Protein 6M40 (pdb70)

Solvent-accessible surface area: 18774 Å² total

Secondary structure (DSSP, 8-state):
---EE---PPTT-THHHHHHHHHHH----SEEEEEESSHHHHH--GGGSSSSSEE-----SEEEEEHHHHHHHHHHSS-TT-SSEEEEES-TT-S-HHHHHHHHHHHHHHSSTT----EE-----------SS-EEEEEESS-HHHHHHHHHHHS-S--EEEE-S-SSSTT----HHHHHTTSSPPPEEE-TTTHHHHHHHTTS--S---EEE-GGG---SEEEE--EEEEEEE-SSBEEEEEEEPPHHHHHHHHTTSSSSS-EEEEEESS--TTTS-SSS-TTBHHHHHH--TTTTT-------HHHHH-------HHHHHHHHHH---S-TTT---B-TTSPBPPHHHHHHHHH---S-B-TTTT-

Sequence (368 aa):
AGVVLQLFSHPGAGKTRAIPEYVRQLTWSNRVYVAGPTRVVARELESLQGTKWVCAVKLARVVVTTHQTLLRYALTSGLLFAKDVSYVLDETHVDSAHTKVLRALIHQTVCKEKSKAACIETATEVRVSDSNYPIVDRVYNEGVVQAVRKYAETHGPARVAVFVPGLTGKNGALVAKHIKQTTPYTTIVLSRKTYERNIKLVFKQYPRGCVVTTSISEDLDAVFDTCQQYHYLVTAVGTKGVITPSTQAQTCQRRGRIGRRREGGYYRPANYDITQAPVLDHPDSVTLLEANCLRALDLPEEPCGAAVQQALRLQPSKDQVYRWLTEQDTETLTEAAIYSAEGGRRSREQERAIRNRRSYFNDARWER

InterPro domains:
  IPR011492 Non-structural protein NS3-like, DEAD-box helicase, flavivirus [PF07652] (344-473)
  IPR014001 Helicase superfamily 1/2, ATP-binding domain [PS51192] (333-491)
  IPR027417 P-loop containing nucleoside triphosphate hydrolase [G3DSA:3.40.50.300] (333-486)
  IPR027417 P-loop containing nucleoside triphosphate hydrolase [G3DSA:3.40.50.300] (487-636)
  IPR027417 P-loop containing nucleoside triphosphate hydrolase [SSF52540] (343-631)

Organism: NCBI:txid2269360

Structure (mmCIF, N/CA/C/O backbone):
data_6M40
#
_entry.id   6M40
#
_cell.length_a   42.875
_cell.length_b   58.674
_cell.length_c   191.466
_cell.angle_alpha   90.000
_cell.angle_beta   90.000
_cell.angle_gamma   90.000
#
_symmetry.space_group_name_H-M   'P 21 21 21'
#
loop_
_atom_site.group_PDB
_atom_site.id
_atom_site.type_symbol
_atom_site.label_atom_id
_atom_site.label_alt_id
_atom_site.label_comp_id
_atom_site.label_asym_id
_atom_site.label_entity_id
_atom_site.label_seq_id
_atom_site.pdbx_PDB_ins_code
_atom_site.Cartn_x
_atom_site.Cartn_y
_atom_site.Cartn_z
_atom_site.occupancy
_atom_site.B_iso_or_equiv
_atom_site.auth_seq_id
_atom_site.auth_comp_id
_atom_site.auth_asym_id
_atom_site.auth_atom_id
_atom_site.pdbx_PDB_model_num
ATOM 1 N N . ALA A 1 17 ? 39.084 67.005 73.895 1.00 92.26 338 ALA A N 1
ATOM 2 C CA . ALA A 1 17 ? 38.782 67.366 75.275 1.00 91.27 338 ALA A CA 1
ATOM 3 C C . ALA A 1 17 ? 38.659 66.102 76.121 1.00 87.33 338 ALA A C 1
ATOM 4 O O . ALA A 1 17 ? 38.995 65.018 75.664 1.00 82.89 338 ALA A O 1
ATOM 10 N N . GLY A 1 18 ? 38.181 66.249 77.356 1.00 78.97 339 GLY A N 1
ATOM 11 C CA . GLY A 1 18 ? 37.841 65.108 78.183 1.00 73.37 339 GLY A CA 1
ATOM 12 C C . GLY A 1 18 ? 36.606 64.379 77.698 1.00 79.96 339 GLY A C 1
ATOM 13 O O . GLY A 1 18 ? 35.508 64.567 78.228 1.00 81.86 339 GLY A O 1
ATOM 17 N N . VAL A 1 19 ? 36.791 63.525 76.692 1.00 80.78 340 VAL A N 1
ATOM 18 C CA . VAL A 1 19 ? 35.692 62.887 75.979 1.00 75.75 340 VAL A CA 1
ATOM 19 C C . VAL A 1 19 ? 36.140 61.490 75.576 1.00 70.14 340 VAL A C 1
ATOM 20 O O . VAL A 1 19 ? 37.329 61.243 75.358 1.00 70.85 340 VAL A O 1
ATOM 33 N N . VAL A 1 20 ? 35.184 60.567 75.490 1.00 67.21 341 VAL A N 1
ATOM 34 C CA . VAL A 1 20 ? 35.413 59.253 74.896 1.00 66.57 341 VAL A CA 1
ATOM 35 C C . VA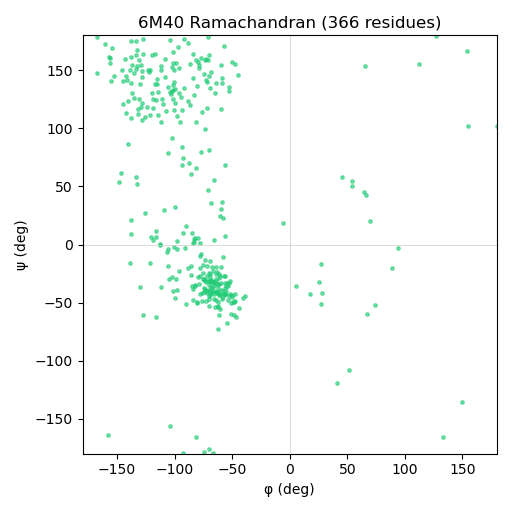L A 1 20 ? 34.784 59.248 73.512 1.00 69.21 341 VAL A C 1
ATOM 36 O O . VAL A 1 20 ? 33.623 59.643 73.348 1.00 69.31 341 VAL A O 1
ATOM 49 N N . LEU A 1 21 ? 35.544 58.802 72.515 1.00 72.60 342 LEU A N 1
ATOM 50 C CA . LEU A 1 21 ? 35.141 58.917 71.119 1.00 70.23 342 LEU A CA 1
ATOM 51 C C . LEU A 1 21 ? 35.254 57.554 70.452 1.00 69.69 342 LEU A C 1
ATOM 52 O O . LEU A 1 21 ? 36.360 57.083 70.178 1.00 68.49 342 LEU A O 1
ATOM 68 N N . GLN A 1 22 ? 34.109 56.928 70.188 1.00 77.19 343 GLN A N 1
ATOM 69 C CA . GLN A 1 22 ? 34.086 55.681 69.437 1.00 82.17 343 GLN A CA 1
ATOM 70 C C . GLN A 1 22 ? 34.337 55.940 67.957 1.00 75.00 343 GLN A C 1
ATOM 71 O O . GLN A 1 22 ? 33.922 56.962 67.406 1.00 76.51 343 GLN A O 1
ATOM 85 N N . LEU A 1 23 ? 34.992 54.980 67.310 1.00 72.23 344 LEU A N 1
ATOM 86 C CA . LEU A 1 23 ? 35.193 55.008 65.865 1.00 72.17 344 LEU A CA 1
ATOM 87 C C . LEU A 1 23 ? 34.968 53.603 65.334 1.00 72.52 344 LEU A C 1
ATOM 88 O O . LEU A 1 23 ? 35.797 52.717 65.562 1.00 68.79 344 LEU A O 1
ATOM 104 N N . PHE A 1 24 ? 33.865 53.406 64.617 1.00 77.20 345 PHE A N 1
ATOM 105 C CA . PHE A 1 24 ? 33.543 52.096 64.060 1.00 77.90 345 PHE A CA 1
ATOM 106 C C . PHE A 1 24 ? 34.476 51.832 62.883 1.00 78.31 345 PHE A C 1
ATOM 107 O O . PHE A 1 24 ? 34.270 52.339 61.779 1.00 81.59 345 PHE A O 1
ATOM 124 N N . SER A 1 25 ? 35.532 51.059 63.136 1.00 77.46 346 SER A N 1
ATOM 125 C CA . SER A 1 25 ? 36.508 50.679 62.127 1.00 80.13 346 SER A CA 1
ATOM 126 C C . SER A 1 25 ? 36.246 49.241 61.711 1.00 83.91 346 SER A C 1
ATOM 127 O O . SER A 1 25 ? 36.121 48.365 62.569 1.00 80.28 346 SER A O 1
ATOM 135 N N . HIS A 1 26 ? 36.161 48.996 60.405 1.00 91.87 347 HIS A N 1
ATOM 136 C CA . HIS A 1 26 ? 35.833 47.659 59.937 1.00 92.02 347 HIS A CA 1
ATOM 137 C C . HIS A 1 26 ? 37.017 46.728 60.188 1.00 90.10 347 HIS A C 1
ATOM 138 O O . HIS A 1 26 ? 38.151 47.178 60.367 1.00 87.54 347 HIS A O 1
ATOM 152 N N . PRO A 1 27 ? 36.770 45.422 60.240 1.00 93.63 348 PRO A N 1
ATOM 153 C CA . PRO A 1 27 ? 37.811 44.494 60.706 1.00 97.29 348 PRO A CA 1
ATOM 154 C C . PRO A 1 27 ? 39.003 44.481 59.763 1.00 92.14 348 PRO A C 1
ATOM 155 O O . PRO A 1 27 ? 38.848 44.338 58.549 1.00 95.62 348 PRO A O 1
ATOM 166 N N . GLY A 1 28 ? 40.195 44.629 60.333 1.00 94.55 349 GLY A N 1
ATOM 167 C CA . GLY A 1 28 ? 41.403 44.643 59.539 1.00 96.40 349 GLY A CA 1
ATOM 168 C C . GLY A 1 28 ? 41.323 45.682 58.445 1.00 96.71 349 GLY A C 1
ATOM 169 O O . GLY A 1 28 ? 41.486 45.368 57.262 1.00 97.04 349 GLY A O 1
ATOM 173 N N . ALA A 1 29 ? 41.044 46.920 58.825 1.00 96.62 350 ALA A N 1
ATOM 174 C CA . ALA A 1 29 ? 41.032 48.011 57.876 1.00 96.58 350 ALA A CA 1
ATOM 175 C C . ALA A 1 29 ? 42.412 48.645 57.833 1.00 97.22 350 ALA A C 1
ATOM 176 O O . ALA A 1 29 ? 43.313 48.284 58.595 1.00 91.83 350 ALA A O 1
ATOM 183 N N . GLY A 1 30 ? 42.576 49.620 56.951 1.00 104.29 351 GLY A N 1
ATOM 184 C CA . GLY A 1 30 ? 43.706 50.515 57.043 1.00 94.73 351 GLY A CA 1
ATOM 185 C C . GLY A 1 30 ? 43.597 51.346 58.311 1.00 96.74 351 GLY A C 1
ATOM 186 O O . GLY A 1 30 ? 43.583 52.577 58.263 1.00 91.91 351 GLY A O 1
ATOM 190 N N . LYS A 1 31 ? 43.487 50.671 59.454 1.00 98.20 352 LYS A N 1
ATOM 191 C CA . LYS A 1 31 ? 43.642 51.323 60.748 1.00 94.66 352 LYS A CA 1
ATOM 192 C C . LYS A 1 31 ? 45.090 51.730 60.942 1.00 96.20 352 LYS A C 1
ATOM 193 O O . LYS A 1 31 ? 45.363 52.841 61.389 1.00 97.13 352 LYS A O 1
ATOM 212 N N . THR A 1 32 ? 46.028 50.839 60.598 1.00 98.62 353 THR A N 1
ATOM 213 C CA . THR A 1 32 ? 47.457 51.138 60.641 1.00 100.37 353 THR A CA 1
ATOM 214 C C . THR A 1 32 ? 47.773 52.539 60.141 1.00 98.34 353 THR A C 1
ATOM 215 O O . THR A 1 32 ? 48.583 53.257 60.734 1.00 96.12 353 THR A O 1
ATOM 226 N N . ARG A 1 33 ? 47.175 52.918 59.013 1.00 94.12 354 ARG A N 1
ATOM 227 C CA . ARG A 1 33 ? 47.363 54.261 58.478 1.00 95.65 354 ARG A CA 1
ATOM 228 C C . ARG A 1 33 ? 46.857 55.318 59.451 1.00 92.52 354 ARG A C 1
ATOM 229 O O . ARG A 1 33 ? 47.467 56.383 59.573 1.00 94.21 354 ARG A O 1
ATOM 250 N N . ALA A 1 34 ? 45.790 55.023 60.194 1.00 93.31 355 ALA A N 1
ATOM 251 C CA . ALA A 1 34 ? 45.082 56.049 60.945 1.00 94.85 355 ALA A CA 1
ATOM 252 C C . ALA A 1 34 ? 45.497 56.166 62.406 1.00 92.24 355 ALA A C 1
ATOM 253 O O . ALA A 1 34 ? 45.286 57.230 62.992 1.00 90.46 355 ALA A O 1
ATOM 260 N N . ILE A 1 35 ? 46.069 55.135 63.022 1.00 93.79 356 ILE A N 1
ATOM 261 C CA . ILE A 1 35 ? 46.287 55.220 64.463 1.00 88.02 356 ILE A CA 1
ATOM 262 C C . ILE A 1 35 ? 47.444 56.159 64.800 1.00 86.93 356 ILE A C 1
ATOM 263 O O . ILE A 1 35 ? 47.368 56.859 65.820 1.00 84.05 356 ILE A O 1
ATOM 279 N N . PRO A 1 36 ? 48.538 56.205 64.027 1.00 90.52 357 PRO A N 1
ATOM 280 C CA . PRO A 1 36 ? 49.587 57.187 64.350 1.00 87.78 357 PRO A CA 1
ATOM 281 C C . PRO A 1 36 ? 49.100 58.624 64.264 1.00 89.81 357 PRO A C 1
ATOM 282 O O . PRO A 1 36 ? 49.628 59.494 64.964 1.00 86.07 357 PRO A O 1
ATOM 293 N N . GLU A 1 37 ? 48.113 58.914 63.417 1.00 90.95 358 GLU A N 1
ATOM 294 C CA . GLU A 1 37 ? 47.564 60.264 63.391 1.00 91.92 358 GLU A CA 1
ATOM 295 C C . GLU A 1 37 ? 46.747 60.562 64.643 1.00 89.91 358 GLU A C 1
ATOM 296 O O . GLU A 1 37 ? 46.696 61.715 65.085 1.00 89.17 358 GLU A O 1
ATOM 308 N N . TYR A 1 38 ? 46.106 59.547 65.230 1.00 88.02 359 TYR A N 1
ATOM 309 C CA . TYR A 1 38 ? 45.324 59.785 66.439 1.00 87.35 359 TYR A CA 1
ATOM 310 C C . TYR A 1 38 ? 46.222 60.025 67.647 1.00 86.16 359 TYR A C 1
ATOM 311 O O . TYR A 1 38 ? 45.860 60.809 68.530 1.00 84.28 359 TYR A O 1
ATOM 329 N N . VAL A 1 39 ? 47.403 59.398 67.698 1.00 86.76 360 VAL A N 1
ATOM 330 C CA . VAL A 1 39 ? 48.280 59.588 68.853 1.00 84.95 360 VAL A CA 1
ATOM 331 C C . VAL A 1 39 ? 48.849 61.002 68.866 1.00 88.78 360 VAL A C 1
ATOM 332 O O . VAL A 1 39 ? 48.989 61.618 69.928 1.00 84.60 360 VAL A O 1
ATOM 345 N N . ARG A 1 40 ? 49.206 61.534 67.692 1.00 91.08 361 ARG A N 1
ATOM 346 C CA . ARG A 1 40 ? 49.789 62.867 67.642 1.00 90.68 361 ARG A CA 1
ATOM 347 C C . ARG A 1 40 ? 48.731 63.940 67.860 1.00 91.68 361 ARG A C 1
ATOM 348 O O . ARG A 1 40 ? 49.035 65.020 68.380 1.00 95.54 361 ARG A O 1
ATOM 369 N N . GLN A 1 41 ? 47.489 63.671 67.453 1.00 90.10 362 GLN A N 1
ATOM 370 C CA . GLN A 1 41 ? 46.407 64.602 67.747 1.00 91.09 362 GLN A CA 1
ATOM 371 C C . GLN A 1 41 ? 46.061 64.607 69.231 1.00 90.64 362 GLN A C 1
ATOM 372 O O . GLN A 1 41 ? 45.524 65.603 69.729 1.00 93.44 362 GLN A O 1
ATOM 386 N N . LEU A 1 42 ? 46.349 63.520 69.948 1.00 91.04 363 LEU A N 1
ATOM 387 C CA . LEU A 1 42 ? 46.180 63.482 71.397 1.00 91.66 363 LEU A CA 1
ATOM 388 C C . LEU A 1 42 ? 47.392 64.012 72.155 1.00 92.27 363 LEU A C 1
ATOM 389 O O . LEU A 1 42 ? 47.288 64.239 73.364 1.00 91.62 363 LEU A O 1
ATOM 422 N N . THR A 1 44 ? 48.250 66.801 71.722 1.00 99.55 365 THR A N 1
ATOM 423 C CA . THR A 1 44 ? 47.855 68.200 71.828 1.00 101.46 365 THR A CA 1
ATOM 424 C C . THR A 1 44 ? 47.849 68.660 73.280 1.00 97.41 365 THR A C 1
ATOM 425 O O . THR A 1 44 ? 48.459 69.678 73.623 1.00 96.43 365 THR A O 1
ATOM 436 N N . TRP A 1 45 ? 47.163 67.908 74.150 1.00 101.02 366 TRP A N 1
ATOM 437 C CA . TRP A 1 45 ? 46.869 68.331 75.512 1.00 97.74 366 TRP A CA 1
ATOM 438 C C . TRP A 1 45 ? 47.399 67.397 76.591 1.00 91.04 366 TRP A C 1
ATOM 439 O O . TRP A 1 45 ? 47.444 67.803 77.754 1.00 93.31 366 TRP A O 1
ATOM 460 N N . SER A 1 46 ? 47.783 66.169 76.256 1.00 87.31 367 SER A N 1
ATOM 461 C CA . SER A 1 46 ? 48.229 65.201 77.244 1.00 86.04 367 SER A CA 1
ATOM 462 C C . SER A 1 46 ? 49.686 64.824 76.991 1.00 86.23 367 SER A C 1
ATOM 463 O O . SER A 1 46 ? 50.237 65.070 75.915 1.00 86.55 367 SER A O 1
ATOM 471 N N . ASN A 1 47 ? 50.305 64.214 78.008 1.00 86.39 368 ASN A N 1
ATOM 472 C CA . ASN A 1 47 ? 51.745 63.978 78.024 1.00 86.43 368 ASN A CA 1
ATOM 473 C C . ASN A 1 47 ? 52.148 62.548 77.690 1.00 85.39 368 ASN A C 1
ATOM 474 O O . ASN A 1 47 ? 53.270 62.332 77.227 1.00 87.96 368 ASN A O 1
ATOM 485 N N . ARG A 1 48 ? 51.296 61.564 77.962 1.00 83.02 369 ARG A N 1
ATOM 486 C CA . ARG A 1 48 ? 51.527 60.191 77.539 1.00 79.76 369 ARG A CA 1
ATOM 487 C C . ARG A 1 48 ? 50.250 59.647 76.911 1.00 72.67 369 ARG A C 1
ATOM 488 O O . ARG A 1 48 ? 49.147 60.087 77.244 1.00 68.38 369 ARG A O 1
ATOM 509 N N . VAL A 1 49 ? 50.399 58.676 76.014 1.00 70.12 370 VAL A N 1
ATOM 510 C CA . VAL A 1 49 ? 49.252 57.996 75.424 1.00 64.74 370 VAL A CA 1
ATOM 511 C C . VAL A 1 49 ? 49.516 56.499 75.409 1.00 61.36 370 VAL A C 1
ATOM 512 O O . VAL A 1 49 ? 50.529 56.043 74.868 1.00 62.27 370 VAL A O 1
ATOM 525 N N . TYR A 1 50 ? 48.590 55.738 75.976 1.00 57.88 371 TYR A N 1
ATOM 526 C CA . TYR A 1 50 ? 48.705 54.291 76.065 1.00 58.04 371 TYR A CA 1
ATOM 527 C C . TYR A 1 50 ? 47.877 53.656 74.964 1.00 53.58 371 TYR A C 1
ATOM 528 O O . TYR A 1 50 ? 46.742 54.071 74.722 1.00 58.74 371 TYR A O 1
ATOM 546 N N . VAL A 1 51 ? 48.458 52.682 74.275 1.00 49.69 372 VAL A N 1
ATOM 547 C CA . VAL A 1 51 ? 47.794 51.993 73.177 1.00 55.58 372 VAL A CA 1
ATOM 548 C C . VAL A 1 51 ? 47.705 50.521 73.539 1.00 55.25 372 VAL A C 1
ATOM 549 O O . VAL A 1 51 ? 48.708 49.915 73.930 1.00 55.15 372 VAL A O 1
ATOM 562 N N . ALA A 1 52 ? 46.515 49.944 73.406 1.00 57.38 373 ALA A N 1
ATOM 563 C CA . ALA A 1 52 ? 46.310 48.578 73.857 1.00 58.01 373 ALA A CA 1
ATOM 564 C C . ALA A 1 52 ? 45.395 47.827 72.901 1.00 53.10 373 ALA A C 1
ATOM 565 O O . ALA A 1 52 ? 44.450 48.387 72.332 1.00 50.11 373 ALA A O 1
ATOM 572 N N . GLY A 1 53 ? 45.685 46.544 72.750 1.00 51.92 374 GLY A N 1
ATOM 573 C CA . GLY A 1 53 ? 44.891 45.661 71.938 1.00 54.93 374 GLY A CA 1
ATOM 574 C C . GLY A 1 53 ? 44.811 44.286 72.558 1.00 54.39 374 GLY A C 1
ATOM 575 O O . GLY A 1 53 ? 45.656 43.886 73.361 1.00 53.55 374 GLY A O 1
ATOM 579 N N . PRO A 1 54 ? 43.815 43.530 72.166 1.00 55.33 375 PRO A N 1
ATOM 580 C CA . PRO A 1 54 ? 43.499 42.293 72.889 1.00 55.76 375 PRO A CA 1
ATOM 581 C C . PRO A 1 54 ? 44.677 41.340 73.019 1.00 59.26 375 PRO A C 1
ATOM 582 O O . PRO A 1 54 ? 45.177 41.126 74.127 1.00 65.35 375 PRO A O 1
ATOM 593 N N . THR A 1 55 ? 45.135 40.762 71.919 1.00 65.79 376 THR A N 1
ATOM 594 C CA . THR A 1 55 ? 46.247 39.823 71.954 1.00 65.21 376 THR A CA 1
ATOM 595 C C . THR A 1 55 ? 47.551 40.537 71.598 1.00 67.22 376 THR A C 1
ATOM 596 O O . THR A 1 55 ? 47.562 41.696 71.180 1.00 67.05 376 THR A O 1
ATOM 607 N N . ARG A 1 56 ? 48.671 39.835 71.800 1.00 72.18 377 ARG A N 1
ATOM 608 C CA . ARG A 1 56 ? 49.972 40.463 71.580 1.00 74.92 377 ARG A CA 1
ATOM 609 C C . ARG A 1 56 ? 50.218 40.759 70.105 1.00 79.66 377 ARG A C 1
ATOM 610 O O . ARG A 1 56 ? 50.889 41.744 69.772 1.00 76.50 377 ARG A O 1
ATOM 631 N N . VAL A 1 57 ? 49.687 39.925 69.211 1.00 80.39 378 VAL A N 1
ATOM 632 C CA . VAL A 1 57 ? 49.953 40.110 67.788 1.00 82.19 378 VAL A CA 1
ATOM 633 C C . VAL A 1 57 ? 49.401 41.447 67.312 1.00 77.71 378 VAL A C 1
ATOM 634 O O . VAL A 1 57 ? 50.008 42.119 66.471 1.00 80.57 378 VAL A O 1
ATOM 647 N N . VAL A 1 58 ? 48.244 41.856 67.834 1.00 75.65 379 VAL A N 1
ATOM 648 C CA . VAL A 1 58 ? 47.735 43.185 67.510 1.00 76.62 379 VAL A CA 1
ATOM 649 C C . VAL A 1 58 ? 48.623 44.249 68.135 1.00 74.49 379 VAL A C 1
ATOM 650 O O . VAL A 1 58 ? 48.848 45.314 67.549 1.00 72.17 379 VAL A O 1
ATOM 663 N N . ALA A 1 59 ? 49.140 43.981 69.335 1.00 75.75 380 ALA A N 1
ATOM 664 C CA . ALA A 1 59 ? 50.034 44.935 69.979 1.00 74.58 380 ALA A CA 1
ATOM 665 C C . ALA A 1 59 ? 51.304 45.121 69.158 1.00 75.20 380 ALA A C 1
ATOM 666 O O . ALA A 1 59 ? 51.798 46.245 69.006 1.00 73.71 380 ALA A O 1
ATOM 673 N N . ARG A 1 60 ? 51.839 44.028 68.606 1.00 77.80 381 ARG A N 1
ATOM 674 C CA . ARG A 1 60 ? 52.976 44.144 67.697 1.00 78.68 381 ARG A CA 1
ATOM 675 C C . ARG A 1 60 ? 52.574 44.830 66.392 1.00 75.46 381 ARG A C 1
ATOM 676 O O . ARG A 1 60 ? 53.323 45.661 65.869 1.00 75.09 381 ARG A O 1
ATOM 697 N N . GLU A 1 61 ? 51.396 44.503 65.852 1.00 76.01 382 GLU A N 1
ATOM 698 C CA . GLU A 1 61 ? 50.930 45.197 64.655 1.00 75.47 382 GLU A CA 1
ATOM 699 C C . GLU A 1 61 ? 50.839 46.700 64.887 1.00 77.67 382 GLU A C 1
ATOM 700 O O . GLU A 1 61 ? 51.112 47.494 63.981 1.00 82.25 382 GLU A O 1
ATOM 729 N N . LEU A 1 63 ? 52.535 48.354 67.196 1.00 80.55 384 LEU A N 1
ATOM 730 C CA . LEU A 1 63 ? 53.919 48.787 67.342 1.00 79.95 384 LEU A CA 1
ATOM 731 C C . LEU A 1 63 ? 54.573 48.979 65.979 1.00 81.49 384 LEU A C 1
ATOM 732 O O . LEU A 1 63 ? 55.178 50.024 65.711 1.00 83.33 384 LEU A O 1
ATOM 748 N N . GLU A 1 64 ? 54.472 47.975 65.103 1.00 81.29 385 GLU A N 1
ATOM 749 C CA . GLU A 1 64 ? 54.966 48.138 63.739 1.00 81.28 385 GLU A CA 1
ATOM 750 C C . GLU A 1 64 ? 54.445 49.447 63.146 1.00 80.60 385 GLU A C 1
ATOM 751 O O . GLU A 1 64 ? 55.217 50.362 62.846 1.00 86.41 385 GLU A O 1
ATOM 763 N N . SER A 1 65 ? 53.126 49.583 63.051 1.00 76.44 386 SER A N 1
ATOM 764 C CA . SER A 1 65 ? 52.483 50.729 62.391 1.00 79.14 386 SER A CA 1
ATOM 765 C C . SER A 1 65 ? 52.717 52.058 63.091 1.00 82.06 386 SER A C 1
ATOM 766 O O . SER A 1 65 ? 52.132 53.067 62.668 1.00 83.48 386 SER A O 1
ATOM 774 N N . LEU A 1 66 ? 53.516 52.123 64.150 1.00 83.89 387 LEU A N 1
ATOM 775 C CA . LEU A 1 66 ? 53.936 53.385 64.741 1.00 89.80 387 LEU A CA 1
ATOM 776 C C . LEU A 1 66 ? 55.437 53.579 64.622 1.00 98.52 387 LEU A C 1
ATOM 777 O O . LEU A 1 66 ? 55.986 54.481 65.265 1.00 100.61 387 LEU A O 1
ATOM 793 N N . GLN A 1 67 ? 56.111 52.752 63.819 1.00 96.76 388 GLN A N 1
ATOM 794 C CA . GLN A 1 67 ? 57.567 52.683 63.836 1.00 97.59 388 GLN A CA 1
ATOM 795 C C . GLN A 1 67 ? 58.199 54.069 63.875 1.00 105.43 388 GLN A C 1
ATOM 796 O O . GLN A 1 67 ? 58.986 54.379 64.775 1.00 111.12 388 GLN A O 1
ATOM 810 N N . GLY A 1 68 ? 57.845 54.923 62.922 1.00 106.62 389 GLY A N 1
ATOM 811 C CA . GLY A 1 68 ? 58.412 56.255 62.887 1.00 116.01 389 GLY A CA 1
ATOM 812 C C . GLY A 1 68 ? 57.649 57.265 63.720 1.00 120.33 389 GLY A C 1
ATOM 813 O O . GLY A 1 68 ? 57.013 58.165 63.167 1.00 125.95 389 GLY A O 1
ATOM 817 N N . THR A 1 69 ? 57.710 57.146 65.045 1.00 118.39 390 THR A N 1
ATOM 818 C CA . THR A 1 69 ? 57.035 58.095 65.927 1.00 111.56 390 THR A CA 1
ATOM 819 C C . THR A 1 69 ? 57.818 58.258 67.235 1.00 107.88 390 THR A C 1
ATOM 820 O O . THR A 1 69 ? 57.280 58.104 68.333 1.00 110.42 390 THR A O 1
ATOM 831 N N . LYS A 1 70 ? 59.105 58.574 67.118 1.00 110.09 391 LYS A N 1
ATOM 832 C CA . LYS A 1 70 ? 59.969 58.946 68.236 1.00 112.32 391 LYS A CA 1
ATOM 833 C C . LYS A 1 70 ? 59.756 58.106 69.498 1.00 111.99 391 LYS A C 1
ATOM 834 O O . LYS A 1 70 ? 59.962 56.889 69.464 1.00 113.77 391 LYS A O 1
ATOM 853 N N . TRP A 1 71 ? 59.367 58.728 70.615 1.00 109.78 392 TRP A N 1
ATOM 854 C CA . TRP A 1 71 ? 59.470 58.095 71.935 1.00 109.03 392 TRP A CA 1
ATOM 855 C C . TRP A 1 71 ? 58.355 57.070 72.137 1.00 101.29 392 TRP A C 1
ATOM 856 O O . TRP A 1 71 ? 57.377 57.303 72.851 1.00 95.51 392 TRP A O 1
ATOM 877 N N . VAL A 1 72 ? 58.534 55.884 71.557 1.00 100.44 393 VAL A N 1
ATOM 878 C CA . VAL A 1 72 ? 57.547 54.805 71.656 1.00 94.50 393 VAL A CA 1
ATOM 879 C C . VAL A 1 72 ? 58.165 53.626 72.402 1.00 94.38 393 VAL A C 1
ATOM 880 O O . VAL A 1 72 ? 59.208 53.105 71.990 1.00 107.28 393 VAL A O 1
ATOM 893 N N . CYS A 1 73 ? 57.506 53.192 73.480 1.00 92.22 394 CYS A N 1
ATOM 894 C CA . CYS A 1 73 ? 57.948 52.063 74.287 1.00 93.48 394 CYS A CA 1
ATOM 895 C C . CYS A 1 73 ? 56.862 50.994 74.343 1.00 83.94 394 CYS A C 1
ATOM 896 O O . CYS A 1 73 ? 55.669 51.303 74.324 1.00 77.77 394 CYS A O 1
ATOM 904 N N . ALA A 1 74 ? 57.282 49.736 74.444 1.00 86.85 395 ALA A N 1
ATOM 905 C CA . ALA A 1 74 ? 56.359 48.614 74.524 1.00 79.05 395 ALA A CA 1
ATOM 906 C C . ALA A 1 74 ? 56.262 48.082 75.949 1.00 80.62 395 ALA A C 1
ATOM 907 O O . ALA A 1 74 ? 57.157 48.272 76.777 1.00 82.84 395 ALA A O 1
ATOM 931 N N . VAL A 1 76 ? 55.153 44.388 77.154 1.00 76.18 397 VAL A N 1
ATOM 932 C CA . VAL A 1 76 ? 54.700 43.016 76.948 1.00 80.76 397 VAL A CA 1
ATOM 933 C C . VAL A 1 76 ? 55.156 42.197 78.147 1.00 86.27 397 VAL A C 1
ATOM 934 O O . VAL A 1 76 ? 56.327 41.812 78.243 1.00 98.40 397 VAL A O 1
ATOM 947 N N . LYS A 1 77 ? 54.236 41.925 79.065 1.00 80.10 398 LYS A N 1
ATOM 948 C CA . LYS A 1 77 ? 54.536 41.063 80.200 1.00 77.46 398 LYS A CA 1
ATOM 949 C C . LYS A 1 77 ? 54.176 39.616 79.896 1.00 80.32 398 LYS A C 1
ATOM 950 O O . LYS A 1 77 ? 53.239 39.069 80.471 1.00 79.12 398 LYS A O 1
ATOM 969 N N . LEU A 1 85 ? 62.478 56.142 80.426 1.00 90.59 406 LEU A N 1
ATOM 970 C CA . LEU A 1 85 ? 61.178 56.799 80.448 1.00 102.05 406 LEU A CA 1
ATOM 971 C C . LEU A 1 85 ? 60.548 56.633 79.071 1.00 113.83 406 LEU A C 1
ATOM 972 O O . LEU A 1 85 ? 61.158 56.041 78.181 1.00 115.41 406 LEU A O 1
ATOM 987 N N . ALA A 1 86 ? 59.331 57.145 78.894 1.00 114.12 407 ALA A N 1
ATOM 988 C CA . ALA A 1 86 ? 58.598 56.941 77.650 1.00 104.39 407 ALA A CA 1
ATOM 989 C C . ALA A 1 86 ? 57.504 57.995 77.524 1.00 103.95 407 ALA A C 1
ATOM 990 O O . ALA A 1 86 ? 57.242 58.760 78.453 1.00 102.25 407 ALA A O 1
ATOM 997 N N . ARG A 1 87 ? 56.863 58.018 76.350 1.00 100.57 408 ARG A N 1
ATOM 998 C CA . ARG A 1 87 ? 55.757 58.937 76.078 1.00 95.27 408 ARG A CA 1
ATOM 999 C C . ARG A 1 87 ? 54.595 58.317 75.312 1.00 87.05 408 ARG A C 1
ATOM 1000 O O . ARG A 1 87 ? 53.517 58.918 75.295 1.00 85.11 408 ARG A O 1
ATOM 1021 N N . VAL A 1 88 ? 54.759 57.162 74.671 1.00 81.43 409 VAL A N 1
ATOM 1022 C CA . VAL A 1 88 ? 53.663 56.444 74.025 1.00 74.35 409 VAL A CA 1
ATOM 1023 C C . VAL A 1 88 ? 53.927 54.964 74.268 1.00 74.58 409 VAL A C 1
ATOM 1024 O O . VAL A 1 88 ? 54.898 54.414 73.739 1.00 79.92 409 VAL A O 1
ATOM 1037 N N . VAL A 1 89 ? 53.070 54.317 75.053 1.00 69.57 410 VAL A N 1
ATOM 1038 C CA . VAL A 1 89 ? 53.221 52.904 75.384 1.00 67.28 410 VAL A CA 1
ATOM 1039 C C . VAL A 1 89 ? 52.180 52.110 74.609 1.00 61.67 410 VAL A C 1
ATOM 1040 O O . VAL A 1 89 ? 51.015 52.515 74.529 1.00 61.07 410 VAL A O 1
ATOM 1053 N N . VAL A 1 90 ? 52.596 50.994 74.027 1.00 58.98 411 VAL A N 1
ATOM 1054 C CA . VAL A 1 90 ? 51.675 50.042 73.430 1.00 59.84 411 VAL A CA 1
ATOM 1055 C C . VAL A 1 90 ? 51.797 48.739 74.201 1.00 59.75 411 VAL A C 1
ATOM 1056 O O . VAL A 1 90 ? 52.905 48.299 74.529 1.00 61.79 411 VAL A O 1
ATOM 1069 N N . THR A 1 91 ? 50.659 48.117 74.471 1.00 59.28 412 THR A N 1
ATOM 1070 C CA . THR A 1 91 ? 50.619 46.871 75.215 1.00 59.97 412 THR A CA 1
ATOM 1071 C C . THR A 1 91 ? 49.299 46.188 74.873 1.00 57.53 412 THR A C 1
ATOM 1072 O O . THR A 1 91 ? 48.667 46.524 73.870 1.00 60.01 412 THR A O 1
ATOM 1083 N N . THR A 1 92 ? 48.906 45.208 75.673 1.00 58.39 413 THR A N 1
ATOM 1084 C CA . THR A 1 92 ? 47.628 44.534 75.498 1.00 56.18 413 THR A CA 1
ATOM 1085 C C . THR A 1 92 ? 46.617 45.070 76.506 1.00 54.61 413 THR A C 1
ATOM 1086 O O . THR A 1 92 ? 46.968 45.761 77.466 1.00 54.51 413 THR A O 1
ATOM 1097 N N . HIS A 1 93 ? 45.341 44.754 76.268 1.00 55.44 414 HIS A N 1
ATOM 1098 C CA . HIS A 1 93 ? 44.301 45.096 77.233 1.00 54.36 414 HIS A CA 1
ATOM 1099 C C . HIS A 1 93 ? 44.681 44.607 78.620 1.00 50.06 414 HIS A C 1
ATOM 1100 O O . HIS A 1 93 ? 44.803 45.389 79.566 1.00 52.32 414 HIS A O 1
ATOM 1114 N N . GLN A 1 94 ? 44.872 43.296 78.744 1.00 51.76 415 GLN A N 1
ATOM 1115 C CA . GLN A 1 94 ? 45.196 42.687 80.025 1.00 48.72 415 GLN A CA 1
ATOM 1116 C C . GLN A 1 94 ? 46.300 43.452 80.750 1.00 51.73 415 GLN A C 1
ATOM 1117 O O . GLN A 1 94 ? 46.072 43.994 81.836 1.00 58.38 415 GLN A O 1
ATOM 1131 N N . THR A 1 95 ? 47.501 43.523 80.177 1.00 53.51 416 THR A N 1
ATOM 1132 C CA . THR A 1 95 ? 48.590 44.036 81.000 1.00 56.10 416 THR A CA 1
ATOM 1133 C C . THR A 1 95 ? 48.559 45.554 81.153 1.00 52.02 416 THR A C 1
ATOM 1134 O O . THR A 1 95 ? 49.321 46.085 81.960 1.00 56.13 416 THR A O 1
ATOM 1145 N N . LEU A 1 96 ? 47.704 46.271 80.426 1.00 47.59 417 LEU A N 1
ATOM 1146 C CA . LEU A 1 96 ? 47.447 47.656 80.799 1.00 50.31 417 LEU A CA 1
ATOM 1147 C C . LEU A 1 96 ? 46.594 47.707 82.060 1.00 53.34 417 LEU A C 1
ATOM 1148 O O . LEU A 1 96 ? 46.887 48.459 82.996 1.00 52.13 417 LEU A O 1
ATOM 1164 N N . LEU A 1 97 ? 45.508 46.939 82.083 1.00 52.13 418 LEU A N 1
ATOM 1165 C CA . LEU A 1 97 ? 44.710 46.846 83.292 1.00 53.44 418 LEU A CA 1
ATOM 1166 C C . LEU A 1 97 ? 45.605 46.522 84.478 1.00 56.81 418 LEU A C 1
ATOM 1167 O O . LEU A 1 97 ? 45.570 47.206 85.508 1.00 61.52 418 LEU A O 1
ATOM 1183 N N . ARG A 1 98 ? 46.440 45.497 84.335 1.00 52.91 419 ARG A N 1
ATOM 1184 C CA . ARG A 1 98 ? 47.321 45.110 85.423 1.00 55.43 419 ARG A CA 1
ATOM 1185 C C . ARG A 1 98 ? 48.208 46.264 85.859 1.00 55.27 419 ARG A C 1
ATOM 1186 O O . ARG A 1 98 ? 48.617 46.316 87.020 1.00 51.53 419 ARG A O 1
ATOM 1207 N N . TYR A 1 99 ? 48.505 47.197 84.956 1.00 57.87 420 TYR A N 1
ATOM 1208 C CA . TYR A 1 99 ? 49.413 48.295 85.264 1.00 60.58 420 TYR A CA 1
ATOM 1209 C C . TYR A 1 99 ? 48.682 49.508 85.824 1.00 60.44 420 TYR A C 1
ATOM 1210 O O . TYR A 1 99 ? 49.061 50.023 86.881 1.00 62.17 420 TYR A O 1
ATOM 1228 N N . ALA A 1 100 ? 47.633 49.971 85.143 1.00 61.01 421 ALA A N 1
ATOM 1229 C CA . ALA A 1 100 ? 46.902 51.129 85.640 1.00 64.33 421 ALA A CA 1
ATOM 1230 C C . ALA A 1 100 ? 46.486 50.942 87.092 1.00 58.57 421 ALA A C 1
ATOM 1231 O O . ALA A 1 100 ? 46.421 51.914 87.853 1.00 56.08 421 ALA A O 1
ATOM 1238 N N . LEU A 1 101 ? 46.222 49.702 87.503 1.00 57.39 422 LEU A N 1
ATOM 1239 C CA . LEU A 1 101 ? 45.765 49.459 88.867 1.00 55.18 422 LEU A CA 1
ATOM 1240 C C . LEU A 1 101 ? 46.909 49.502 89.880 1.00 56.70 422 LEU A C 1
ATOM 1241 O O . LEU A 1 101 ? 46.677 49.850 91.043 1.00 58.86 422 LEU A O 1
ATOM 1257 N N . THR A 1 102 ? 48.143 49.191 89.472 1.00 56.00 423 THR A N 1
ATOM 1258 C CA . THR A 1 102 ? 49.252 49.102 90.409 1.00 57.24 423 THR A CA 1
ATOM 1259 C C . THR A 1 102 ? 50.118 50.353 90.464 1.00 61.45 423 THR A C 1
ATOM 1260 O O . THR A 1 102 ? 51.049 50.395 91.265 1.00 63.08 423 THR A O 1
ATOM 1271 N N . SER A 1 103 ? 49.863 51.364 89.646 1.00 63.04 424 SER A N 1
ATOM 1272 C CA . SER A 1 103 ? 50.803 52.477 89.542 1.00 65.18 424 SER A CA 1
ATOM 1273 C C . SER A 1 103 ? 50.084 53.796 89.278 1.00 65.85 424 SER A C 1
ATOM 1274 O O . SER A 1 103 ? 50.331 54.484 88.295 1.00 84.25 424 SER A O 1
ATOM 1282 N N . GLY A 1 104 ? 49.228 54.208 90.199 1.00 64.87 425 GLY A N 1
ATOM 1283 C CA . GLY A 1 104 ? 48.456 55.412 89.985 1.00 64.96 425 GLY A CA 1
ATOM 1284 C C . GLY A 1 104 ? 47.762 55.366 88.640 1.00 70.06 425 GLY A C 1
ATOM 1285 O O . GLY A 1 104 ? 46.822 54.584 88.450 1.00 74.22 425 GLY A O 1
ATOM 1289 N N . LEU A 1 105 ? 48.238 56.177 87.693 1.00 72.13 426 LEU A N 1
ATOM 1290 C CA . LEU A 1 105 ? 47.758 56.217 86.312 1.00 70.45 426 LEU A CA 1
ATOM 1291 C C . LEU A 1 105 ? 46.334 56.746 86.222 1.00 79.74 426 LEU A C 1
ATOM 1292 O O . LEU A 1 105 ? 46.087 57.746 85.549 1.00 88.40 426 LEU A O 1
ATOM 1297 N N . LEU A 1 106 ? 45.390 56.068 86.871 1.00 70.91 427 LEU A N 1
ATOM 1298 C CA . LEU A 1 106 ? 44.007 56.516 86.853 1.00 66.17 427 LEU A CA 1
ATOM 1299 C C . LEU A 1 106 ? 43.838 57.820 87.625 1.00 66.13 427 LEU A C 1
ATOM 1300 O O . LEU A 1 106 ? 42.954 58.610 87.291 1.00 72.03 427 LEU A O 1
ATOM 1316 N N . PHE A 1 107 ? 44.653 58.065 88.660 1.00 62.77 428 PHE A N 1
ATOM 1317 C CA . PHE A 1 107 ? 44.635 59.353 89.347 1.00 64.52 428 PHE A CA 1
ATOM 1318 C C . PHE A 1 107 ? 45.277 60.451 88.520 1.00 65.58 428 PHE A C 1
ATOM 1319 O O . PHE A 1 107 ? 45.134 61.625 88.865 1.00 68.27 428 PHE A O 1
ATOM 1336 N N . ALA A 1 108 ? 45.995 60.103 87.463 1.00 67.69 429 ALA A N 1
ATOM 1337 C CA . ALA A 1 108 ? 46.593 61.107 86.601 1.00 73.92 429 ALA A CA 1
ATOM 1338 C C . ALA A 1 108 ? 45.512 61.764 85.747 1.00 77.49 429 ALA A C 1
ATOM 1339 O O . ALA A 1 108 ? 44.420 61.227 85.558 1.00 79.49 429 ALA A O 1
ATOM 1346 N N . LYS A 1 109 ? 45.822 62.957 85.247 1.00 77.58 430 LYS A N 1
ATOM 1347 C CA . LYS A 1 109 ? 44.904 63.711 84.405 1.00 78.46 430 LYS A CA 1
ATOM 1348 C C . LYS A 1 109 ? 45.488 64.002 83.028 1.00 78.38 430 LYS A C 1
ATOM 1349 O O . LYS A 1 109 ? 44.859 64.722 82.241 1.00 77.05 430 LYS A O 1
ATOM 1368 N N . ASP A 1 110 ? 46.661 63.442 82.713 1.00 81.15 431 ASP A N 1
ATOM 1369 C CA . ASP A 1 110 ? 47.415 63.790 81.515 1.00 76.13 431 ASP A CA 1
ATOM 1370 C C . ASP A 1 110 ? 47.745 62.556 80.689 1.00 73.20 431 ASP A C 1
ATOM 1371 O O . ASP A 1 110 ? 48.737 62.540 79.957 1.00 73.86 431 ASP A O 1
ATOM 1380 N N . VAL A 1 111 ? 46.927 61.513 80.794 1.00 68.15 432 VAL A N 1
ATOM 1381 C CA . VAL A 1 111 ? 47.151 60.262 80.079 1.00 65.31 432 VAL A CA 1
ATOM 1382 C C . VAL A 1 111 ? 45.916 59.963 79.246 1.00 65.72 432 VAL A C 1
ATOM 1383 O O . VAL A 1 111 ? 44.824 59.747 79.793 1.00 66.32 432 VAL A O 1
ATOM 1396 N N . SER A 1 112 ? 46.098 59.915 77.931 1.00 66.31 433 SER A N 1
ATOM 1397 C CA . SER A 1 112 ? 45.049 59.536 76.996 1.00 63.83 433 SER A CA 1
ATOM 1398 C C . SER A 1 112 ? 45.280 58.100 76.537 1.00 59.77 433 SER A C 1
ATOM 1399 O O . SER A 1 112 ? 46.406 57.594 76.547 1.00 59.06 433 SER A O 1
ATOM 1407 N N . TYR A 1 113 ? 44.191 57.433 76.165 1.00 60.49 434 TYR A N 1
ATOM 1408 C CA . TYR A 1 113 ? 44.213 56.012 75.844 1.00 60.06 434 TYR A CA 1
ATOM 1409 C C . TYR A 1 113 ? 43.673 55.817 74.430 1.00 56.35 434 TYR A C 1
ATOM 1410 O O . TYR A 1 113 ? 42.894 56.633 73.933 1.00 56.78 434 TYR A O 1
ATOM 1428 N N . VAL A 1 114 ? 44.159 54.777 73.752 1.00 49.70 435 VAL A N 1
ATOM 1429 C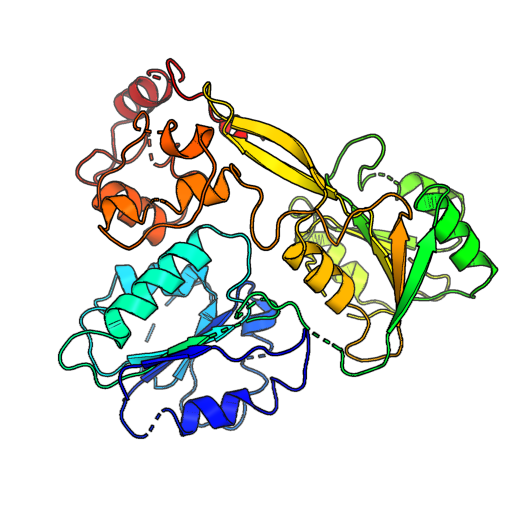 CA . VAL A 1 114 ? 43.618 54.332 72.468 1.00 56.12 435 VAL A CA 1
ATOM 1430 C C . VAL A 1 114 ? 43.422 52.827 72.577 1.00 52.20 435 VAL A C 1
ATOM 1431 O O . VAL A 1 114 ? 44.400 52.085 72.731 1.00 50.20 435 VAL A O 1
ATOM 1444 N N . LEU A 1 115 ? 42.178 52.374 72.492 1.00 51.06 436 LEU A N 1
ATOM 1445 C CA . LEU A 1 115 ? 41.851 50.967 72.661 1.00 53.82 436 LEU A CA 1
ATOM 1446 C C . LEU A 1 115 ? 41.315 50.394 71.360 1.00 58.58 436 LEU A C 1
ATOM 1447 O O . LEU A 1 115 ? 40.428 50.979 70.735 1.00 63.76 436 LEU A O 1
ATOM 1463 N N . ASP A 1 116 ? 41.853 49.249 70.965 1.00 60.74 437 ASP A N 1
ATOM 1464 C CA . ASP A 1 116 ? 41.506 48.589 69.718 1.00 64.24 437 ASP A CA 1
ATOM 1465 C C . ASP A 1 116 ? 40.846 47.257 70.029 1.00 62.37 437 ASP A C 1
ATOM 1466 O O . ASP A 1 116 ? 41.282 46.531 70.927 1.00 61.24 437 ASP A O 1
ATOM 1475 N N . GLU A 1 117 ? 39.788 46.943 69.286 1.00 67.34 438 GLU A N 1
ATOM 1476 C CA . GLU A 1 117 ? 39.037 45.704 69.487 1.00 69.83 438 GLU A CA 1
ATOM 1477 C C . GLU A 1 117 ? 38.329 45.704 70.839 1.00 68.44 438 GLU A C 1
ATOM 1478 O O . GLU A 1 117 ? 38.325 44.704 71.563 1.00 70.85 438 GLU A O 1
ATOM 1490 N N . THR A 1 118 ? 37.736 46.841 71.195 1.00 68.39 439 THR A N 1
ATOM 1491 C CA . THR A 1 118 ? 37.032 46.944 72.467 1.00 68.76 439 THR A CA 1
ATOM 1492 C C . THR A 1 118 ? 35.921 45.909 72.599 1.00 70.89 439 THR A C 1
ATOM 1493 O O . THR A 1 118 ? 35.389 45.725 73.703 1.00 71.15 439 THR A O 1
ATOM 1504 N N . HIS A 1 119 ? 35.582 45.220 71.507 1.00 72.52 440 HIS A N 1
ATOM 1505 C CA . HIS A 1 119 ? 34.458 44.298 71.432 1.00 70.62 440 HIS A CA 1
ATOM 1506 C C . HIS A 1 119 ? 34.838 42.865 71.801 1.00 66.72 440 HIS A C 1
ATOM 1507 O O . HIS A 1 119 ? 34.082 41.931 71.492 1.00 66.33 440 HIS A O 1
ATOM 1521 N N . VAL A 1 120 ? 35.992 42.656 72.434 1.00 69.43 441 VAL A N 1
ATOM 1522 C CA . VAL A 1 120 ? 36.442 41.300 72.715 1.00 73.84 441 VAL A CA 1
ATOM 1523 C C . VAL A 1 120 ? 35.716 40.742 73.934 1.00 71.55 441 VAL A C 1
ATOM 1524 O O . VAL A 1 120 ? 35.271 41.478 74.821 1.00 66.26 441 VAL A O 1
ATOM 1537 N N . ASP A 1 121 ? 35.616 39.414 73.982 1.00 73.17 442 ASP A N 1
ATOM 1538 C CA . ASP A 1 121 ? 34.965 38.696 75.075 1.00 76.58 442 ASP A CA 1
ATOM 1539 C C . ASP A 1 121 ? 36.011 38.304 76.122 1.00 73.41 442 ASP A C 1
ATOM 1540 O O . ASP A 1 121 ? 36.360 37.135 76.311 1.00 72.72 442 ASP A O 1
ATOM 1549 N N . SER A 1 122 ? 36.530 39.325 76.800 1.00 65.36 443 SER A N 1
ATOM 1550 C CA . SER A 1 122 ? 37.316 39.136 78.010 1.00 61.50 443 SER A CA 1
ATOM 1551 C C . SER A 1 122 ? 36.731 40.029 79.090 1.00 56.46 443 SER A C 1
ATOM 1552 O O . SER A 1 122 ? 36.274 41.137 78.799 1.00 51.79 443 SER A O 1
ATOM 1560 N N . ALA A 1 123 ? 36.736 39.542 80.333 1.00 55.17 444 ALA A N 1
ATOM 1561 C CA . ALA A 1 123 ? 36.338 40.395 81.444 1.00 49.90 444 ALA A CA 1
ATOM 1562 C C . ALA A 1 123 ? 37.292 41.563 81.604 1.00 49.58 444 ALA A C 1
ATOM 1563 O O . ALA A 1 123 ? 36.880 42.636 82.047 1.00 50.26 444 ALA A O 1
ATOM 1570 N N . HIS A 1 124 ? 38.557 41.389 81.230 1.00 48.83 445 HIS A N 1
ATOM 1571 C CA . HIS A 1 124 ? 39.528 42.450 81.463 1.00 50.91 445 HIS A CA 1
ATOM 1572 C C . HIS A 1 124 ? 39.293 43.618 80.523 1.00 49.33 445 HIS A C 1
ATOM 1573 O O . HIS A 1 124 ? 39.357 44.774 80.950 1.00 47.78 445 HIS A O 1
ATOM 1587 N N . THR A 1 125 ? 38.995 43.345 79.252 1.00 52.58 446 THR A N 1
ATOM 1588 C CA . THR A 1 125 ? 38.613 44.424 78.346 1.00 49.49 446 THR A CA 1
ATOM 1589 C C . THR A 1 125 ? 37.469 45.239 78.936 1.00 48.36 446 THR A C 1
ATOM 1590 O O . THR A 1 125 ? 37.509 46.472 78.934 1.00 46.21 446 THR A O 1
ATOM 1601 N N . LYS A 1 126 ? 36.458 44.560 79.484 1.00 52.41 447 LYS A N 1
ATOM 1602 C CA . LYS A 1 126 ? 35.273 45.242 79.988 1.00 52.01 447 LYS A CA 1
ATOM 1603 C C . LYS A 1 126 ? 35.626 46.213 81.105 1.00 47.49 447 LYS A C 1
ATOM 1604 O O . LYS A 1 126 ? 35.291 47.398 81.038 1.00 48.94 447 LYS A O 1
ATOM 1623 N N . VAL A 1 127 ? 36.285 45.723 82.155 1.00 46.52 448 VAL A N 1
ATOM 1624 C CA . VAL A 1 127 ? 36.589 46.590 83.285 1.00 46.60 448 VAL A CA 1
ATOM 1625 C C . VAL A 1 127 ? 37.568 47.673 82.862 1.00 46.86 448 VAL A C 1
ATOM 1626 O O . VAL A 1 127 ? 37.490 48.815 83.325 1.00 45.50 448 VAL A O 1
ATOM 1639 N N . LEU A 1 128 ? 38.506 47.338 81.973 1.00 47.64 449 LEU A N 1
ATOM 1640 C CA . LEU A 1 128 ? 39.412 48.353 81.448 1.00 44.47 449 LEU A CA 1
ATOM 1641 C C . LEU A 1 128 ? 38.630 49.469 80.766 1.00 46.57 449 LEU A C 1
ATOM 1642 O O . LEU A 1 128 ? 38.892 50.655 80.995 1.00 46.76 449 LEU A O 1
ATOM 1658 N N . ARG A 1 129 ? 37.665 49.104 79.908 1.00 46.58 450 ARG A N 1
ATOM 1659 C CA . ARG A 1 129 ? 36.875 50.118 79.209 1.00 45.53 450 ARG A CA 1
ATOM 1660 C C . ARG A 1 129 ? 36.212 51.069 80.198 1.00 49.17 450 ARG A C 1
ATOM 1661 O O . ARG A 1 129 ? 36.209 52.289 79.998 1.00 47.98 450 ARG A O 1
ATOM 1682 N N . ALA A 1 130 ? 35.663 50.520 81.289 1.00 53.89 451 ALA A N 1
ATOM 1683 C CA . ALA A 1 130 ? 35.004 51.335 82.306 1.00 48.12 451 ALA A CA 1
ATOM 1684 C C . ALA A 1 130 ? 35.981 52.259 83.018 1.00 49.26 451 ALA A C 1
ATOM 1685 O O . ALA A 1 130 ? 35.640 53.404 83.336 1.00 49.26 451 ALA A O 1
ATOM 1692 N N . LEU A 1 131 ? 37.188 51.771 83.309 1.00 47.04 452 LEU A N 1
ATOM 1693 C CA . LEU A 1 131 ? 38.153 52.580 84.045 1.00 50.59 452 LEU A CA 1
ATOM 1694 C C . LEU A 1 131 ? 38.734 53.682 83.172 1.00 50.49 452 LEU A C 1
ATOM 1695 O O . LEU A 1 131 ? 38.953 54.802 83.647 1.00 52.21 452 LEU A O 1
ATOM 1711 N N . ILE A 1 132 ? 38.994 53.388 81.898 1.00 49.87 453 ILE A N 1
ATOM 1712 C CA . ILE A 1 132 ? 39.421 54.443 80.983 1.00 55.16 453 ILE A CA 1
ATOM 1713 C C . ILE A 1 132 ? 38.315 55.479 80.828 1.00 56.90 453 ILE A C 1
ATOM 1714 O O . ILE A 1 132 ? 38.579 56.685 80.773 1.00 58.66 453 ILE A O 1
ATOM 1730 N N . HIS A 1 133 ? 37.060 55.025 80.736 1.00 55.23 454 HIS A N 1
ATOM 1731 C CA . HIS A 1 133 ? 35.942 55.962 80.662 1.00 58.16 454 HIS A CA 1
ATOM 1732 C C . HIS A 1 133 ? 35.886 56.852 81.902 1.00 60.15 454 HIS A C 1
ATOM 1733 O O . HIS A 1 133 ? 35.587 58.049 81.807 1.00 64.00 454 HIS A O 1
ATOM 1747 N N . GLN A 1 134 ? 36.163 56.282 83.080 1.00 61.14 455 GLN A N 1
ATOM 1748 C CA . GLN A 1 134 ? 36.078 57.049 84.323 1.00 63.79 455 GLN A CA 1
ATOM 1749 C C . GLN A 1 134 ? 37.201 58.078 84.416 1.00 63.41 455 GLN A C 1
ATOM 1750 O O . GLN A 1 134 ? 36.960 59.237 84.766 1.00 66.95 455 GLN A O 1
ATOM 1764 N N . THR A 1 135 ? 38.438 57.674 84.133 1.00 62.09 456 THR A N 1
ATOM 1765 C CA . THR A 1 135 ? 39.561 58.586 84.309 1.00 68.50 456 THR A CA 1
ATOM 1766 C C . THR A 1 135 ? 39.688 59.612 83.195 1.00 69.77 456 THR A C 1
ATOM 1767 O O . THR A 1 135 ? 40.498 60.537 83.327 1.00 73.64 456 THR A O 1
ATOM 1778 N N . VAL A 1 136 ? 38.938 59.466 82.109 1.00 68.59 457 VAL A N 1
ATOM 1779 C CA . VAL A 1 136 ? 39.013 60.387 80.986 1.00 67.26 457 VAL A CA 1
ATOM 1780 C C . VAL A 1 136 ? 37.906 61.432 81.048 1.00 69.65 457 VAL A C 1
ATOM 1781 O O . VAL A 1 136 ? 38.140 62.599 80.738 1.00 72.31 457 VAL A O 1
ATOM 1794 N N . CYS A 1 137 ? 36.699 61.042 81.452 1.00 69.39 458 CYS A N 1
ATOM 1795 C CA . CYS A 1 137 ? 35.632 62.008 81.684 1.00 72.23 458 CYS A CA 1
ATOM 1796 C C . CYS A 1 137 ? 35.705 62.634 83.068 1.00 75.96 458 CYS A C 1
ATOM 1797 O O . CYS A 1 137 ? 34.847 63.455 83.416 1.00 80.73 458 CYS A O 1
ATOM 1805 N N . LYS A 1 138 ? 36.709 62.259 83.854 1.00 77.94 459 LYS A N 1
ATOM 1806 C CA . LYS A 1 138 ? 36.939 62.779 85.194 1.00 78.18 459 LYS A CA 1
ATOM 1807 C C . LYS A 1 138 ? 36.860 64.298 85.255 1.00 82.77 459 LYS A C 1
ATOM 1808 O O . LYS A 1 138 ? 37.053 64.986 84.250 1.00 79.29 459 LYS A O 1
ATOM 1827 N N . GLU A 1 139 ? 36.558 64.826 86.436 1.00 92.63 460 GLU A N 1
ATOM 1828 C CA . GLU A 1 139 ? 36.576 66.267 86.637 1.00 94.59 460 GLU A CA 1
ATOM 1829 C C . GLU A 1 139 ? 38.010 66.783 86.583 1.00 97.42 460 GLU A C 1
ATOM 1830 O O . GLU A 1 139 ? 38.921 66.211 87.194 1.00 97.19 460 GLU A O 1
ATOM 1842 N N . LYS A 1 140 ? 38.199 67.879 85.854 1.00 94.49 461 LYS A N 1
ATOM 1843 C CA . LYS A 1 140 ? 39.499 68.486 85.595 1.00 87.58 461 LYS A CA 1
ATOM 1844 C C . LYS A 1 140 ? 40.364 67.635 84.673 1.00 87.47 461 LYS A C 1
ATOM 1845 O O . LYS A 1 140 ? 41.591 67.776 84.665 1.00 88.69 461 LYS A O 1
ATOM 1864 N N . SER A 1 141 ? 39.758 66.735 83.907 1.00 88.06 462 SER A N 1
ATOM 1865 C CA . SER A 1 141 ? 40.534 65.883 83.018 1.00 82.56 462 SER A CA 1
ATOM 1866 C C . SER A 1 141 ? 41.116 66.683 81.862 1.00 79.79 462 SER A C 1
ATOM 1867 O O . SER A 1 141 ? 40.487 67.612 81.347 1.00 80.86 462 SER A O 1
ATOM 1875 N N . LYS A 1 142 ? 42.311 66.299 81.439 1.00 78.73 463 LYS A N 1
ATOM 1876 C CA . LYS A 1 142 ? 42.961 66.851 80.255 1.00 78.70 463 LYS A CA 1
ATOM 1877 C C . LYS A 1 142 ? 43.500 65.721 79.389 1.00 77.61 463 LYS A C 1
ATOM 1878 O O . LYS A 1 142 ? 44.667 65.688 78.992 1.00 81.98 463 LYS A O 1
ATOM 1897 N N . ALA A 1 143 ? 42.621 64.769 79.088 1.00 72.99 464 ALA A N 1
ATOM 1898 C CA . ALA A 1 143 ? 42.956 63.618 78.264 1.00 72.83 464 ALA A CA 1
ATOM 1899 C C . ALA A 1 143 ? 41.667 63.080 77.658 1.00 73.64 464 ALA A C 1
ATOM 1900 O O . ALA A 1 143 ? 40.569 63.371 78.135 1.00 72.22 464 ALA A O 1
ATOM 1907 N N . ALA A 1 144 ? 41.815 62.294 76.597 1.00 66.28 465 ALA A N 1
ATOM 1908 C CA . ALA A 1 144 ? 40.689 61.690 75.903 1.00 67.47 465 ALA A CA 1
ATOM 1909 C C . ALA A 1 144 ? 40.973 60.212 75.666 1.00 64.96 465 ALA A C 1
ATOM 1910 O O . ALA A 1 144 ? 42.103 59.738 75.840 1.00 63.76 465 ALA A O 1
ATOM 1917 N N . CYS A 1 145 ? 39.926 59.481 75.268 1.00 62.48 466 CYS A N 1
ATOM 1918 C CA . CYS A 1 145 ? 40.036 58.089 74.851 1.00 59.89 466 CYS A CA 1
ATOM 1919 C C . CYS A 1 145 ? 39.517 57.957 73.425 1.00 63.51 466 CYS A C 1
ATOM 1920 O O . CYS A 1 145 ? 38.629 58.697 73.000 1.00 61.26 466 CYS A O 1
ATOM 1928 N N . ILE A 1 146 ? 40.070 56.998 72.691 1.00 61.52 467 ILE A N 1
ATOM 1929 C CA . ILE A 1 146 ? 39.583 56.649 71.368 1.00 63.49 467 ILE A CA 1
ATOM 1930 C C . ILE A 1 146 ? 39.302 55.152 71.367 1.00 62.20 467 ILE A C 1
ATOM 1931 O O . ILE A 1 146 ? 40.234 54.338 71.410 1.00 60.30 467 ILE A O 1
ATOM 1947 N N . GLU A 1 147 ? 38.026 54.795 71.315 1.00 65.07 468 GLU A N 1
ATOM 1948 C CA . GLU A 1 147 ? 37.597 53.416 71.167 1.00 67.99 468 GLU A CA 1
ATOM 1949 C C . GLU A 1 147 ? 37.389 53.090 69.695 1.00 69.69 468 GLU A C 1
ATOM 1950 O O . GLU A 1 147 ? 36.833 53.895 68.942 1.00 70.93 468 GLU A O 1
ATOM 1979 N N . THR A 1 149 ? 36.126 49.648 67.284 1.00 72.29 470 THR A N 1
ATOM 1980 C CA . THR A 1 149 ? 35.565 48.307 67.295 1.00 71.50 470 THR A CA 1
ATOM 1981 C C . THR A 1 149 ? 34.864 48.036 65.973 1.00 72.23 470 THR A C 1
ATOM 1982 O O . THR A 1 149 ? 34.565 48.950 65.202 1.00 74.33 470 THR A O 1
ATOM 1993 N N . ALA A 1 150 ? 34.551 46.761 65.747 1.00 71.91 471 ALA A N 1
ATOM 1994 C CA . ALA A 1 150 ? 33.712 46.338 64.633 1.00 77.82 471 ALA A CA 1
ATOM 1995 C C . ALA A 1 150 ? 32.270 46.079 65.065 1.00 78.98 471 ALA A C 1
ATOM 1996 O O . ALA A 1 150 ? 31.603 45.204 64.505 1.00 80.82 471 ALA A O 1
ATOM 2003 N N . THR A 1 151 ? 31.777 46.825 66.052 1.00 81.39 472 THR A N 1
ATOM 2004 C CA . THR A 1 151 ? 30.412 46.664 66.555 1.00 79.15 472 THR A CA 1
ATOM 2005 C C . THR A 1 151 ? 29.918 47.959 67.189 1.00 75.79 472 THR A C 1
ATOM 2006 O O . THR A 1 151 ? 28.923 47.973 67.909 1.00 67.78 472 THR A O 1
ATOM 2017 N N . GLU A 1 159 ? 21.841 53.081 67.646 1.00 110.64 480 GLU A N 1
ATOM 2018 C CA . GLU A 1 159 ? 23.297 53.073 67.728 1.00 111.38 480 GLU A CA 1
ATOM 2019 C C . GLU A 1 159 ? 23.844 51.644 67.656 1.00 114.56 480 GLU A C 1
ATOM 2020 O O . GLU A 1 159 ? 24.989 51.397 68.018 1.00 114.35 480 GLU A O 1
ATOM 2031 N N . VAL A 1 160 ? 23.031 50.710 67.167 1.00 111.83 481 VAL A N 1
ATOM 2032 C CA . VAL A 1 160 ? 23.404 49.299 67.100 1.00 111.13 481 VAL A CA 1
ATOM 2033 C C . VAL A 1 160 ? 23.960 49.014 65.706 1.00 105.72 481 VAL A C 1
ATOM 2034 O O . VAL A 1 160 ? 23.204 48.904 64.738 1.00 102.41 481 VAL A O 1
ATOM 2047 N N . ARG A 1 161 ? 25.280 48.857 65.609 1.00 98.52 482 ARG A N 1
ATOM 2048 C CA . ARG A 1 161 ? 25.957 48.751 64.324 1.00 92.64 482 ARG A CA 1
ATOM 2049 C C . ARG A 1 161 ? 27.023 47.664 64.352 1.00 82.80 482 ARG A C 1
ATOM 2050 O O . ARG A 1 161 ? 27.760 47.527 65.330 1.00 83.82 482 ARG A O 1
ATOM 2071 N N . VAL A 1 162 ? 27.100 46.900 63.264 1.00 85.55 483 VAL A N 1
ATOM 2072 C CA . VAL A 1 162 ? 28.168 45.931 63.034 1.00 81.55 483 VAL A CA 1
ATOM 2073 C C . VAL A 1 162 ? 28.707 46.153 61.627 1.00 77.17 483 VAL A C 1
ATOM 2074 O O . VAL A 1 162 ? 27.946 46.105 60.654 1.00 78.81 483 VAL A O 1
ATOM 2087 N N . SER A 1 163 ? 30.015 46.368 61.516 1.00 81.13 484 SER A N 1
ATOM 2088 C CA . SER A 1 163 ? 30.649 46.673 60.239 1.00 79.92 484 SER A CA 1
ATOM 2089 C C . SER A 1 163 ? 31.040 45.377 59.539 1.00 84.74 484 SER A C 1
ATOM 2090 O O . SER A 1 163 ? 31.804 44.578 60.087 1.00 85.46 484 SER A O 1
ATOM 2115 N N . ASP A 1 165 ? 32.280 45.478 56.268 1.00 90.77 486 ASP A N 1
ATOM 2116 C CA . ASP A 1 165 ? 33.133 45.869 55.156 1.00 97.94 486 ASP A CA 1
ATOM 2117 C C . ASP A 1 165 ? 34.558 45.381 55.388 1.00 95.83 486 ASP A C 1
ATOM 2118 O O . ASP A 1 165 ? 34.998 45.204 56.526 1.00 93.96 486 ASP A O 1
ATOM 2127 N N . SER A 1 166 ? 35.282 45.168 54.293 1.00 93.79 487 SER A N 1
ATOM 2128 C CA . SER A 1 166 ? 36.669 44.733 54.363 1.00 92.61 487 SER A CA 1
ATOM 2129 C C . SER A 1 166 ? 37.486 45.510 53.337 1.00 91.64 487 SER A C 1
ATOM 2130 O O . SER A 1 166 ? 36.950 46.297 52.553 1.00 95.30 487 SER A O 1
ATOM 2138 N N . ASN A 1 167 ? 38.803 45.282 53.350 1.00 89.19 488 ASN A N 1
ATOM 2139 C CA . ASN A 1 167 ? 39.665 45.875 52.332 1.00 89.59 488 ASN A CA 1
ATOM 2140 C C . ASN A 1 167 ? 39.293 45.373 50.944 1.00 86.59 488 ASN A C 1
ATOM 2141 O O . ASN A 1 167 ? 39.055 46.165 50.026 1.00 90.35 488 ASN A O 1
ATOM 2152 N N . TYR A 1 168 ? 39.258 44.057 50.770 1.00 82.74 489 TYR A N 1
ATOM 2153 C CA . TYR A 1 168 ? 38.843 43.412 49.538 1.00 85.48 489 TYR A CA 1
ATOM 2154 C C . TYR A 1 168 ? 37.418 42.900 49.671 1.00 87.00 489 TYR A C 1
ATOM 2155 O O . TYR A 1 168 ? 36.936 42.656 50.780 1.00 85.03 489 TYR A O 1
ATOM 2173 N N . PRO A 1 169 ? 36.705 42.719 48.561 1.00 91.37 490 PRO A N 1
ATOM 2174 C CA . PRO A 1 169 ? 35.359 42.147 48.652 1.00 91.23 490 PRO A CA 1
ATOM 2175 C C . PRO A 1 169 ? 35.396 40.762 49.283 1.00 83.70 490 PRO A C 1
ATOM 2176 O O . PRO A 1 169 ? 36.406 40.057 49.251 1.00 80.63 490 PRO A O 1
ATOM 2187 N N . ILE A 1 170 ? 34.267 40.385 49.878 1.00 82.54 491 ILE A N 1
ATOM 2188 C CA . ILE A 1 170 ? 34.061 39.053 50.432 1.00 78.75 491 ILE A CA 1
ATOM 2189 C C . ILE A 1 170 ? 32.740 38.529 49.894 1.00 79.72 491 ILE A C 1
ATOM 2190 O O . ILE A 1 170 ? 31.753 39.270 49.822 1.00 86.62 491 ILE A O 1
ATOM 2206 N N . VAL A 1 171 ? 32.720 37.254 49.519 1.00 79.41 492 VAL A N 1
ATOM 2207 C CA . VAL A 1 171 ? 31.529 36.614 48.972 1.00 81.20 492 VAL A CA 1
ATOM 2208 C C . VAL A 1 171 ? 30.898 35.781 50.078 1.00 78.54 492 VAL A C 1
ATOM 2209 O O . VAL A 1 171 ? 31.556 34.919 50.672 1.00 77.55 492 VAL A O 1
ATOM 2222 N N . ASP A 1 172 ? 29.621 36.027 50.343 1.00 78.82 493 ASP A N 1
ATOM 2223 C CA . ASP A 1 172 ? 28.877 35.312 51.372 1.00 79.67 493 ASP A CA 1
ATOM 2224 C C . ASP A 1 172 ? 28.047 34.217 50.721 1.00 80.05 493 ASP A C 1
ATOM 2225 O O . ASP A 1 172 ? 27.202 34.494 49.863 1.00 82.29 493 ASP A O 1
ATOM 2234 N N . ARG A 1 173 ? 28.284 32.980 51.139 1.00 79.33 494 ARG A N 1
ATOM 2235 C CA . ARG A 1 173 ? 27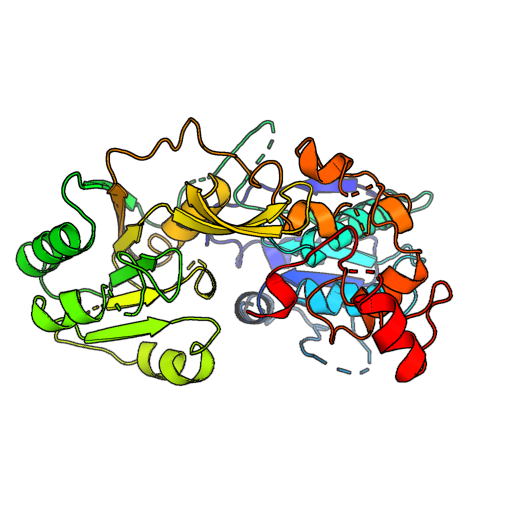.572 31.825 50.631 1.00 81.03 494 ARG A CA 1
ATOM 2236 C C . ARG A 1 173 ? 27.013 31.051 51.814 1.00 80.87 494 ARG A C 1
ATOM 2237 O O . ARG A 1 173 ? 27.233 31.404 52.976 1.00 82.78 494 ARG A O 1
ATOM 2258 N N . VAL A 1 174 ? 26.280 29.986 51.509 1.00 86.03 495 VAL A N 1
ATOM 2259 C CA . VAL A 1 174 ? 25.503 29.272 52.511 1.00 81.05 495 VAL A CA 1
ATOM 2260 C C . VAL A 1 174 ? 25.524 27.789 52.182 1.00 85.26 495 VAL A C 1
ATOM 2261 O O . VAL A 1 174 ? 25.081 27.384 51.100 1.00 93.40 495 VAL A O 1
ATOM 2274 N N . TYR A 1 175 ? 26.021 26.983 53.114 1.00 84.01 496 TYR A N 1
ATOM 2275 C CA . TYR A 1 175 ? 25.975 25.533 53.018 1.00 86.55 496 TYR A CA 1
ATOM 2276 C C . TYR A 1 175 ? 24.842 25.011 53.889 1.00 91.94 496 TYR A C 1
ATOM 2277 O O . TYR A 1 175 ? 24.641 25.480 55.012 1.00 92.79 496 TYR A O 1
ATOM 2295 N N . ASN A 1 176 ? 24.097 24.041 53.360 1.00 99.71 497 ASN A N 1
ATOM 2296 C CA . ASN A 1 176 ? 22.970 23.454 54.066 1.00 104.18 497 ASN A CA 1
ATOM 2297 C C . ASN A 1 176 ? 23.252 22.054 54.580 1.00 100.54 497 ASN A C 1
ATOM 2298 O O . ASN A 1 176 ? 22.419 21.496 55.303 1.00 101.64 497 ASN A O 1
ATOM 2309 N N . GLU A 1 177 ? 24.395 21.475 54.227 1.00 94.78 498 GLU A N 1
ATOM 2310 C CA . GLU A 1 177 ? 24.598 20.034 54.311 1.00 102.32 498 GLU A CA 1
ATOM 2311 C C . GLU A 1 177 ? 25.680 19.630 55.302 1.00 97.59 498 GLU A C 1
ATOM 2312 O O . GLU A 1 177 ? 26.021 18.444 55.376 1.00 98.78 498 GLU A O 1
ATOM 2324 N N . GLY A 1 178 ? 26.218 20.566 56.064 1.00 95.19 499 GLY A N 1
ATOM 2325 C CA . GLY A 1 178 ? 27.327 20.287 56.948 1.00 89.21 499 GLY A CA 1
ATOM 2326 C C . GLY A 1 178 ? 28.604 20.978 56.490 1.00 89.33 499 GLY A C 1
ATOM 2327 O O . GLY A 1 178 ? 28.798 21.291 55.311 1.00 89.22 499 GLY A O 1
ATOM 2331 N N . VAL A 1 179 ? 29.490 21.215 57.456 1.00 87.03 500 VAL A N 1
ATOM 2332 C CA . VAL A 1 179 ? 30.674 22.022 57.185 1.00 88.25 500 VAL A CA 1
ATOM 2333 C C . VAL A 1 179 ? 31.730 21.210 56.444 1.00 87.79 500 VAL A C 1
ATOM 2334 O O . VAL A 1 179 ? 32.368 21.707 55.507 1.00 85.96 500 VAL A O 1
ATOM 2347 N N . VAL A 1 180 ? 31.949 19.960 56.859 1.00 86.15 501 VAL A N 1
ATOM 2348 C CA . VAL A 1 180 ? 32.990 19.149 56.233 1.00 91.32 501 VAL A CA 1
ATOM 2349 C C . VAL A 1 180 ? 32.702 18.970 54.746 1.00 92.27 501 VAL A C 1
ATOM 2350 O O . VAL A 1 180 ? 33.607 19.059 53.905 1.00 88.23 501 VAL A O 1
ATOM 2363 N N . GLN A 1 181 ? 31.439 18.720 54.397 1.00 93.40 502 GLN A N 1
ATOM 2364 C CA . GLN A 1 181 ? 31.099 18.455 53.004 1.00 96.91 502 GLN A CA 1
ATOM 2365 C C . GLN A 1 181 ? 31.148 19.724 52.163 1.00 89.99 502 GLN A C 1
ATOM 2366 O O . GLN A 1 181 ? 31.420 19.658 50.960 1.00 91.96 502 GLN A O 1
ATOM 2380 N N . ALA A 1 182 ? 30.865 20.881 52.765 1.00 87.18 503 ALA A N 1
ATOM 2381 C CA . ALA A 1 182 ? 31.059 22.140 52.056 1.00 84.65 503 ALA A CA 1
ATOM 2382 C C . ALA A 1 182 ? 32.539 22.424 51.845 1.00 82.61 503 ALA A C 1
ATOM 2383 O O . ALA A 1 182 ? 32.909 23.112 50.884 1.00 82.80 503 ALA A O 1
ATOM 2390 N N . VAL A 1 183 ? 33.394 21.910 52.732 1.00 82.76 504 VAL A N 1
ATOM 2391 C CA . VAL A 1 183 ? 34.834 21.979 52.520 1.00 79.12 504 VAL A CA 1
ATOM 2392 C C . VAL A 1 183 ? 35.301 20.931 51.518 1.00 80.75 504 VAL A C 1
ATOM 2393 O O . VAL A 1 183 ? 36.398 21.059 50.962 1.00 80.82 504 VAL A O 1
ATOM 2406 N N . ARG A 1 184 ? 34.517 19.877 51.290 1.00 84.42 505 ARG A N 1
ATOM 2407 C CA . ARG A 1 184 ? 34.827 18.965 50.197 1.00 84.23 505 ARG A CA 1
ATOM 2408 C C . ARG A 1 184 ? 34.442 19.582 48.860 1.00 85.40 505 ARG A C 1
ATOM 2409 O O . ARG A 1 184 ? 35.243 19.596 47.919 1.00 88.40 505 ARG A O 1
ATOM 2430 N N . LYS A 1 185 ? 33.218 20.106 48.767 1.00 83.12 506 LYS A N 1
ATOM 2431 C CA . LYS A 1 185 ? 32.812 20.847 47.579 1.00 83.23 506 LYS A CA 1
ATOM 2432 C C . LYS A 1 185 ? 33.879 21.865 47.189 1.00 82.62 506 LYS A C 1
ATOM 2433 O O . LYS A 1 185 ? 34.288 21.939 46.024 1.00 85.10 506 LYS A O 1
ATOM 2452 N N . TYR A 1 186 ? 34.353 22.647 48.166 1.00 78.02 507 TYR A N 1
ATOM 2453 C CA . TYR A 1 186 ? 35.377 23.657 47.908 1.00 81.30 507 TYR A CA 1
ATOM 2454 C C . TYR A 1 186 ? 36.688 23.016 47.454 1.00 81.53 507 TYR A C 1
ATOM 2455 O O . TYR A 1 186 ? 37.343 23.516 46.533 1.00 77.65 507 TYR A O 1
ATOM 2473 N N . ALA A 1 187 ? 37.079 21.898 48.075 1.00 78.76 508 ALA A N 1
ATOM 2474 C CA . ALA A 1 187 ? 38.366 21.288 47.761 1.00 79.31 508 ALA A CA 1
ATOM 2475 C C . ALA A 1 187 ? 38.430 20.800 46.318 1.00 86.88 508 ALA A C 1
ATOM 2476 O O . ALA A 1 187 ? 39.523 20.711 45.743 1.00 80.11 508 ALA A O 1
ATOM 2483 N N . GLU A 1 188 ? 37.278 20.490 45.719 1.00 86.77 509 GLU A N 1
ATOM 2484 C CA . GLU A 1 188 ? 37.187 19.954 44.367 1.00 82.65 509 GLU A CA 1
ATOM 2485 C C . GLU A 1 188 ? 36.795 21.010 43.341 1.00 85.37 509 GLU A C 1
ATOM 2486 O O . GLU A 1 188 ? 37.322 21.008 42.224 1.00 84.96 509 GLU A O 1
ATOM 2498 N N . THR A 1 189 ? 35.863 21.901 43.689 1.00 85.99 510 THR A N 1
ATOM 2499 C CA . THR A 1 189 ? 35.503 22.988 42.782 1.00 82.81 510 THR A CA 1
ATOM 2500 C C . THR A 1 189 ? 36.642 23.988 42.647 1.00 83.52 510 THR A C 1
ATOM 2501 O O . THR A 1 189 ? 36.900 24.499 41.552 1.00 89.82 510 THR A O 1
ATOM 2512 N N . HIS A 1 190 ? 37.314 24.293 43.755 1.00 87.51 511 HIS A N 1
ATOM 2513 C CA . HIS A 1 190 ? 38.543 25.070 43.769 1.00 82.68 511 HIS A CA 1
ATOM 2514 C C . HIS A 1 190 ? 39.723 24.118 43.900 1.00 77.59 511 HIS A C 1
ATOM 2515 O O . HIS A 1 190 ? 39.605 23.034 44.484 1.00 75.92 511 HIS A O 1
ATOM 2529 N N . GLY A 1 191 ? 40.862 24.519 43.337 1.00 81.38 512 GLY A N 1
ATOM 2530 C CA . GLY A 1 191 ? 42.106 23.869 43.658 1.00 76.22 512 GLY A CA 1
ATOM 2531 C C . GLY A 1 191 ? 42.562 24.296 45.041 1.00 80.55 512 GLY A C 1
ATOM 2532 O O . GLY A 1 191 ? 41.889 25.083 45.726 1.00 85.73 512 GLY A O 1
ATOM 2536 N N . PRO A 1 192 ? 43.724 23.801 45.465 1.00 82.33 513 PRO A N 1
ATOM 2537 C CA . PRO A 1 192 ? 44.182 24.095 46.832 1.00 83.90 513 PRO A CA 1
ATOM 2538 C C . PRO A 1 192 ? 44.167 25.590 47.111 1.00 84.20 513 PRO A C 1
ATOM 2539 O O . PRO A 1 192 ? 44.581 26.405 46.283 1.00 83.97 513 PRO A O 1
ATOM 2550 N N . ALA A 1 193 ? 43.667 25.946 48.288 1.00 83.77 514 ALA A N 1
ATOM 2551 C CA . ALA A 1 193 ? 43.781 27.294 48.822 1.00 84.55 514 ALA A CA 1
ATOM 2552 C C . ALA A 1 193 ? 44.214 27.201 50.280 1.00 80.52 514 ALA A C 1
ATOM 2553 O O . ALA A 1 193 ? 44.340 26.110 50.851 1.00 80.46 514 ALA A O 1
ATOM 2560 N N . ARG A 1 194 ? 44.464 28.359 50.877 1.00 85.60 515 ARG A N 1
ATOM 2561 C CA . ARG A 1 194 ? 44.591 28.475 52.321 1.00 82.00 515 ARG A CA 1
ATOM 2562 C C . ARG A 1 194 ? 43.196 28.678 52.903 1.00 81.68 515 ARG A C 1
ATOM 2563 O O . ARG A 1 194 ? 42.517 29.652 52.564 1.00 80.28 515 ARG A O 1
ATOM 2584 N N . VAL A 1 195 ? 42.766 27.759 53.766 1.00 80.09 516 VAL A N 1
ATOM 2585 C CA . VAL A 1 195 ? 41.407 27.759 54.290 1.00 80.51 516 VAL A CA 1
ATOM 2586 C C . VAL A 1 195 ? 41.451 27.619 55.810 1.00 75.69 516 VAL A C 1
ATOM 2587 O O . VAL A 1 195 ? 42.430 27.141 56.387 1.00 75.24 516 VAL A O 1
ATOM 2600 N N . ALA A 1 196 ? 40.365 28.043 56.464 1.00 73.42 517 ALA A N 1
ATOM 2601 C CA . ALA A 1 196 ? 40.251 27.951 57.915 1.00 72.46 517 ALA A CA 1
ATOM 2602 C C . ALA A 1 196 ? 38.822 27.651 58.346 1.00 67.89 517 ALA A C 1
ATOM 2603 O O . ALA A 1 196 ? 37.861 28.206 57.801 1.00 67.10 517 ALA A O 1
ATOM 2610 N N . VAL A 1 197 ? 38.693 26.806 59.365 1.00 68.45 518 VAL A N 1
ATOM 2611 C CA . VAL A 1 197 ? 37.403 26.400 59.910 1.00 68.43 518 VAL A CA 1
ATOM 2612 C C . VAL A 1 197 ? 37.324 26.841 61.366 1.00 69.82 518 VAL A C 1
ATOM 2613 O O . VAL A 1 197 ? 38.193 26.492 62.174 1.00 70.78 518 VAL A O 1
ATOM 2626 N N . PHE A 1 198 ? 36.274 27.585 61.704 1.00 69.13 519 PHE A N 1
ATOM 2627 C CA . PHE A 1 198 ? 36.047 28.054 63.068 1.00 72.95 519 PHE A CA 1
ATOM 2628 C C . PHE A 1 198 ? 35.057 27.118 63.751 1.00 69.04 519 PHE A C 1
ATOM 2629 O O . PHE A 1 198 ? 33.867 27.101 63.417 1.00 64.16 519 PHE A O 1
ATOM 2646 N N . VAL A 1 199 ? 35.561 26.362 64.722 1.00 75.50 520 VAL A N 1
ATOM 2647 C CA . VAL A 1 199 ? 34.848 25.264 65.371 1.00 76.05 520 VAL A CA 1
ATOM 2648 C C . VAL A 1 199 ? 34.621 25.609 66.841 1.00 75.21 520 VAL A C 1
ATOM 2649 O O . VAL A 1 199 ? 35.498 26.215 67.470 1.00 80.99 520 VAL A O 1
ATOM 2662 N N . PRO A 1 200 ? 33.461 25.255 67.439 1.00 75.70 521 PRO A N 1
ATOM 2663 C CA . PRO A 1 200 ? 33.172 25.694 68.814 1.00 74.74 521 PRO A CA 1
ATOM 2664 C C . PRO A 1 200 ? 34.153 25.184 69.860 1.00 70.20 521 PRO A C 1
ATOM 2665 O O . PRO A 1 200 ? 34.796 25.988 70.538 1.00 71.02 521 PRO A O 1
ATOM 2676 N N . GLY A 1 201 ? 34.263 23.871 70.026 1.00 70.70 522 GLY A N 1
ATOM 2677 C CA . GLY A 1 201 ? 35.153 23.328 71.032 1.00 76.23 522 GLY A CA 1
ATOM 2678 C C . GLY A 1 201 ? 36.236 22.439 70.467 1.00 80.48 522 GLY A C 1
ATOM 2679 O O . GLY A 1 201 ? 36.143 21.975 69.328 1.00 80.66 522 GLY A O 1
ATOM 2683 N N . LEU A 1 202 ? 37.273 22.191 71.268 1.00 88.39 523 LEU A N 1
ATOM 2684 C CA . LEU A 1 202 ? 38.310 21.236 70.889 1.00 81.75 523 LEU A CA 1
ATOM 2685 C C . LEU A 1 202 ? 37.743 19.829 70.705 1.00 87.02 523 LEU A C 1
ATOM 2686 O O . LEU A 1 202 ? 38.314 19.033 69.950 1.00 89.05 523 LEU A O 1
ATOM 2702 N N . THR A 1 203 ? 36.625 19.509 71.356 1.00 88.05 524 THR A N 1
ATOM 2703 C CA . THR A 1 203 ? 36.042 18.173 71.317 1.00 85.47 524 THR A CA 1
ATOM 2704 C C . THR A 1 203 ? 34.574 18.243 70.913 1.00 86.31 524 THR A C 1
ATOM 2705 O O . THR A 1 203 ? 33.946 19.303 70.962 1.00 87.74 524 THR A O 1
ATOM 2716 N N . GLY A 1 204 ? 34.026 17.095 70.518 1.00 87.06 525 GLY A N 1
ATOM 2717 C CA . GLY A 1 204 ? 32.624 16.964 70.170 1.00 86.92 525 GLY A CA 1
ATOM 2718 C C . GLY A 1 204 ? 32.440 16.352 68.799 1.00 99.53 525 GLY A C 1
ATOM 2719 O O . GLY A 1 204 ? 33.397 16.014 68.101 1.00 96.53 525 GLY A O 1
ATOM 2723 N N . LYS A 1 205 ? 31.169 16.197 68.416 1.00 100.41 526 LYS A N 1
ATOM 2724 C CA . LYS A 1 205 ? 30.865 15.720 67.070 1.00 97.14 526 LYS A CA 1
ATOM 2725 C C . LYS A 1 205 ? 31.230 16.764 66.021 1.00 98.55 526 LYS A C 1
ATOM 2726 O O . LYS A 1 205 ? 31.483 16.414 64.863 1.00 104.95 526 LYS A O 1
ATOM 2745 N N . ASN A 1 206 ? 31.247 18.043 66.401 1.00 96.44 527 ASN A N 1
ATOM 2746 C CA . ASN A 1 206 ? 31.777 19.118 65.571 1.00 93.76 527 ASN A CA 1
ATOM 2747 C C . ASN A 1 206 ? 33.090 19.652 6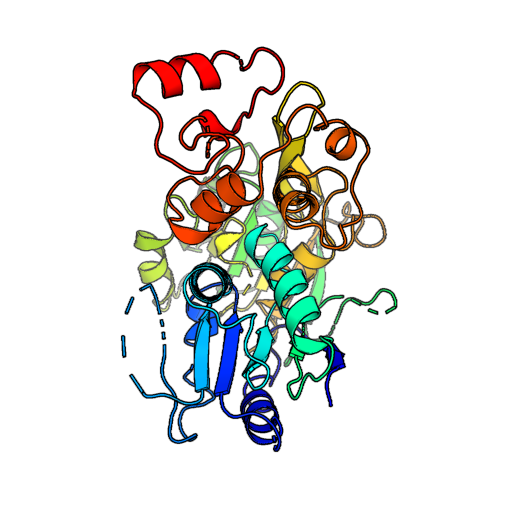6.134 1.00 86.34 527 ASN A C 1
ATOM 2748 O O . ASN A 1 206 ? 33.412 20.831 65.972 1.00 78.50 527 ASN A O 1
ATOM 2759 N N . GLY A 1 207 ? 33.847 18.797 66.813 1.00 89.01 528 GLY A N 1
ATOM 2760 C CA . GLY A 1 207 ? 35.053 19.246 67.472 1.00 88.83 528 GLY A CA 1
ATOM 2761 C C . GLY A 1 207 ? 36.208 19.421 66.506 1.00 85.74 528 GLY A C 1
ATOM 2762 O O . GLY A 1 207 ? 36.299 18.759 65.472 1.00 82.73 528 GLY A O 1
ATOM 2766 N N . ALA A 1 208 ? 37.108 20.339 66.864 1.00 85.54 529 ALA A N 1
ATOM 2767 C CA . ALA A 1 208 ? 38.288 20.575 66.043 1.00 88.38 529 ALA A CA 1
ATOM 2768 C C . ALA A 1 208 ? 38.985 19.261 65.707 1.00 90.74 529 ALA A C 1
ATOM 2769 O O . ALA A 1 208 ? 39.301 18.989 64.543 1.00 92.53 529 ALA A O 1
ATOM 2776 N N . LEU A 1 209 ? 39.236 18.429 66.721 1.00 92.00 530 LEU A N 1
ATOM 2777 C CA . LEU A 1 209 ? 39.870 17.141 66.464 1.00 91.73 530 LEU A CA 1
ATOM 2778 C C . LEU A 1 209 ? 39.015 16.286 65.535 1.00 91.56 530 LEU A C 1
ATOM 2779 O O . LEU A 1 209 ? 39.539 15.615 64.638 1.00 89.87 530 LEU A O 1
ATOM 2812 N N . VAL A 1 211 ? 36.622 17.059 63.185 1.00 91.78 532 VAL A N 1
ATOM 2813 C CA . VAL A 1 211 ? 36.468 17.429 61.781 1.00 89.92 532 VAL A CA 1
ATOM 2814 C C . VAL A 1 211 ? 37.808 17.374 61.054 1.00 87.25 532 VAL A C 1
ATOM 2815 O O . VAL A 1 211 ? 37.870 16.984 59.884 1.00 87.77 532 VAL A O 1
ATOM 2828 N N . ALA A 1 212 ? 38.900 17.742 61.733 1.00 87.50 533 ALA A N 1
ATOM 2829 C CA . ALA A 1 212 ? 40.208 17.709 61.090 1.00 88.89 533 ALA A CA 1
ATOM 2830 C C . ALA A 1 212 ? 40.532 16.309 60.587 1.00 90.76 533 ALA A C 1
ATOM 2831 O O . ALA A 1 212 ? 41.100 16.150 59.503 1.00 89.85 533 ALA A O 1
ATOM 2838 N N . LYS A 1 213 ? 40.191 15.282 61.370 1.00 92.56 534 LYS A N 1
ATOM 2839 C CA . LYS A 1 213 ? 40.393 13.911 60.912 1.00 92.91 534 LYS A CA 1
ATOM 2840 C C . LYS A 1 213 ? 39.586 13.629 59.649 1.00 91.37 534 LYS A C 1
ATOM 2841 O O . LYS A 1 213 ? 40.088 13.000 58.711 1.00 89.01 534 LYS A O 1
ATOM 2860 N N . HIS A 1 214 ? 38.330 14.084 59.609 1.00 89.14 535 HIS A N 1
ATOM 2861 C CA . HIS A 1 214 ? 37.485 13.819 58.450 1.00 94.41 535 HIS A CA 1
ATOM 2862 C C . HIS A 1 214 ? 37.934 14.606 57.226 1.00 92.24 535 HIS A C 1
ATOM 2863 O O . HIS A 1 214 ? 37.819 14.107 56.102 1.00 91.56 535 HIS A O 1
ATOM 2877 N N . ILE A 1 215 ? 38.437 15.827 57.416 1.00 88.11 536 ILE A N 1
ATOM 2878 C CA . ILE A 1 215 ? 39.014 16.575 56.306 1.00 83.98 536 ILE A CA 1
ATOM 2879 C C . ILE A 1 215 ? 40.347 15.962 55.896 1.00 88.16 536 ILE A C 1
ATOM 2880 O O . ILE A 1 215 ? 40.666 15.869 54.702 1.00 85.92 536 ILE A O 1
ATOM 2896 N N . LYS A 1 216 ? 41.151 15.543 56.877 1.00 87.88 537 LYS A N 1
ATOM 2897 C CA . LYS A 1 216 ? 42.393 14.846 56.567 1.00 90.83 537 LYS A CA 1
ATOM 2898 C C . LYS A 1 216 ? 42.138 13.704 55.594 1.00 92.80 537 LYS A C 1
ATOM 2899 O O . LYS A 1 216 ? 42.883 13.524 54.624 1.00 95.32 537 LYS A O 1
ATOM 2918 N N . GLN A 1 217 ? 41.075 12.938 55.824 1.00 90.68 538 GLN A N 1
ATOM 2919 C CA . GLN A 1 217 ? 40.823 11.706 55.095 1.00 93.08 538 GLN A CA 1
ATOM 2920 C C . GLN A 1 217 ? 39.942 11.904 53.868 1.00 92.40 538 GLN A C 1
ATOM 2921 O O . GLN A 1 217 ? 39.513 10.917 53.271 1.00 93.55 538 GLN A O 1
ATOM 2935 N N . THR A 1 218 ? 39.662 13.146 53.476 1.00 86.31 539 THR A N 1
ATOM 2936 C CA . THR A 1 218 ? 38.883 13.366 52.269 1.00 84.76 539 THR A CA 1
ATOM 2937 C C . THR A 1 218 ? 39.587 14.334 51.325 1.00 84.04 539 THR A C 1
ATOM 2938 O O . THR A 1 218 ? 39.887 13.975 50.186 1.00 87.08 539 THR A O 1
ATOM 2949 N N . THR A 1 219 ? 39.832 15.555 51.776 1.00 83.79 540 THR A N 1
ATOM 2950 C CA . THR A 1 219 ? 40.509 16.525 50.935 1.00 81.21 540 THR A CA 1
ATOM 2951 C C . THR A 1 219 ? 42.017 16.306 50.966 1.00 82.58 540 THR A C 1
ATOM 2952 O O . THR A 1 219 ? 42.549 15.694 51.895 1.00 84.16 540 THR A O 1
ATOM 2963 N N . PRO A 1 220 ? 42.733 16.799 49.951 1.00 83.00 541 PRO A N 1
ATOM 2964 C CA . PRO A 1 220 ? 44.201 16.735 49.967 1.00 85.32 541 PRO A CA 1
ATOM 2965 C C . PRO A 1 220 ? 44.850 17.782 50.858 1.00 81.95 541 PRO A C 1
ATOM 2966 O O . PRO A 1 220 ? 46.082 17.841 50.918 1.00 83.02 541 PRO A O 1
ATOM 2977 N N . TYR A 1 221 ? 44.053 18.611 51.531 1.00 82.32 542 TYR A N 1
ATOM 2978 C CA . TYR A 1 221 ? 44.581 19.636 52.417 1.00 82.05 542 TYR A CA 1
ATOM 2979 C C . TYR A 1 221 ? 45.218 18.996 53.647 1.00 83.98 542 TYR A C 1
ATOM 2980 O O . TYR A 1 221 ? 44.777 17.948 54.122 1.00 84.21 542 TYR A O 1
ATOM 2998 N N . THR A 1 222 ? 46.250 19.644 54.180 1.00 83.65 543 THR A N 1
ATOM 2999 C CA . THR A 1 222 ? 46.841 19.248 55.454 1.00 88.16 543 THR A CA 1
ATOM 3000 C C . THR A 1 222 ? 46.241 20.102 56.564 1.00 87.25 543 THR A C 1
ATOM 3001 O O . THR A 1 222 ? 46.204 21.333 56.453 1.00 81.16 543 THR A O 1
ATOM 3012 N N . THR A 1 223 ? 45.782 19.449 57.631 1.00 89.67 544 THR A N 1
ATOM 3013 C CA . THR A 1 223 ? 45.042 20.120 58.689 1.00 89.03 544 THR A CA 1
ATOM 3014 C C . THR A 1 223 ? 45.969 20.534 59.824 1.00 86.73 544 THR A C 1
ATOM 3015 O O . THR A 1 223 ? 46.703 19.706 60.378 1.00 83.47 544 THR A O 1
ATOM 3026 N N . ILE A 1 224 ? 45.902 21.813 60.176 1.00 91.52 545 ILE A N 1
ATOM 3027 C CA . ILE A 1 224 ? 46.651 22.402 61.279 1.00 97.94 545 ILE A CA 1
ATOM 3028 C C . ILE A 1 224 ? 45.618 22.779 62.334 1.00 98.30 545 ILE A C 1
ATOM 3029 O O . ILE A 1 224 ? 44.866 23.745 62.173 1.00 93.35 545 ILE A O 1
ATOM 3045 N N . VAL A 1 225 ? 45.555 22.002 63.408 1.00 100.93 546 VAL A N 1
ATOM 3046 C CA . VAL A 1 225 ? 44.612 22.281 64.485 1.00 98.64 546 VAL A CA 1
ATOM 3047 C C . VAL A 1 225 ? 45.189 23.372 65.372 1.00 105.41 546 VAL A C 1
ATOM 3048 O O . VAL A 1 225 ? 46.381 23.359 65.702 1.00 110.63 546 VAL A O 1
ATOM 3061 N N . LEU A 1 226 ? 44.351 24.332 65.755 1.00 107.11 547 LEU A N 1
ATOM 3062 C CA . LEU A 1 226 ? 44.772 25.445 66.599 1.00 115.06 547 LEU A CA 1
ATOM 3063 C C . LEU A 1 226 ? 43.770 25.606 67.731 1.00 124.50 547 LEU A C 1
ATOM 3064 O O . LEU A 1 226 ? 42.618 25.983 67.499 1.00 120.81 547 LEU A O 1
ATOM 3080 N N . SER A 1 227 ? 44.210 25.314 68.949 1.00 143.12 548 SER A N 1
ATOM 3081 C CA . SER A 1 227 ? 43.445 25.587 70.154 1.00 155.65 548 SER A CA 1
ATOM 3082 C C . SER A 1 227 ? 44.378 26.249 71.156 1.00 177.70 548 SER A C 1
ATOM 3083 O O . SER A 1 227 ? 45.603 26.211 71.007 1.00 182.81 548 SER A O 1
ATOM 3088 N N . ARG A 1 228 ? 43.796 26.883 72.174 1.00 161.76 549 ARG A N 1
ATOM 3089 C CA . ARG A 1 228 ? 44.630 27.396 73.255 1.00 167.42 549 ARG A CA 1
ATOM 3090 C C . ARG A 1 228 ? 45.507 26.287 73.813 1.00 160.87 549 ARG A C 1
ATOM 3091 O O . ARG A 1 228 ? 46.658 26.517 74.198 1.00 155.75 549 ARG A O 1
ATOM 3099 N N . LYS A 1 229 ? 44.969 25.068 73.850 1.00 153.15 550 LYS A N 1
ATOM 3100 C CA . LYS A 1 229 ? 45.713 23.901 74.298 1.00 148.24 550 LYS A CA 1
ATOM 3101 C C . LYS A 1 229 ? 46.902 23.579 73.403 1.00 150.10 550 LYS A C 1
ATOM 3102 O O . LYS A 1 229 ? 47.846 22.926 73.861 1.00 146.53 550 LYS A O 1
ATOM 3108 N N . THR A 1 230 ? 46.881 24.014 72.138 1.00 152.53 551 THR A N 1
ATOM 3109 C CA . THR A 1 230 ? 47.925 23.626 71.196 1.00 148.74 551 THR A CA 1
ATOM 3110 C C . THR A 1 230 ? 48.395 24.778 70.317 1.00 139.50 551 THR A C 1
ATOM 3111 O O . THR A 1 230 ? 49.153 24.541 69.368 1.00 130.98 551 THR A O 1
ATOM 3115 N N . TYR A 1 231 ? 47.971 26.009 70.597 1.00 143.24 552 TYR A N 1
ATOM 3116 C CA . TYR A 1 231 ? 48.310 27.132 69.730 1.00 137.65 552 TYR A CA 1
ATOM 3117 C C . TYR A 1 231 ? 49.819 27.276 69.556 1.00 131.41 552 TYR A C 1
ATOM 3118 O O . TYR A 1 231 ? 50.305 27.502 68.441 1.00 129.95 552 TYR A O 1
ATOM 3127 N N . GLU A 1 232 ? 50.579 27.129 70.645 1.00 131.32 553 GLU A N 1
ATOM 3128 C CA . GLU A 1 232 ? 51.980 27.540 70.645 1.00 128.04 553 GLU A CA 1
ATOM 3129 C C . GLU A 1 232 ? 52.850 26.649 69.768 1.00 124.25 553 GLU A C 1
ATOM 3130 O O . GLU A 1 232 ? 53.845 27.120 69.206 1.00 121.74 553 GLU A O 1
ATOM 3136 N N . ARG A 1 233 ? 52.512 25.367 69.651 1.00 122.41 554 ARG A N 1
ATOM 3137 C CA . ARG A 1 233 ? 53.343 24.453 68.877 1.00 116.45 554 ARG A CA 1
ATOM 3138 C C . ARG A 1 233 ? 53.007 24.516 67.390 1.00 119.39 554 ARG A C 1
ATOM 3139 O O . ARG A 1 233 ? 53.903 24.643 66.546 1.00 116.81 554 ARG A O 1
ATOM 3147 N N . ASN A 1 234 ? 51.719 24.458 67.053 1.00 119.56 555 ASN A N 1
ATOM 3148 C CA . ASN A 1 234 ? 51.316 24.322 65.659 1.00 114.86 555 ASN A CA 1
ATOM 3149 C C . ASN A 1 234 ? 51.371 25.636 64.899 1.00 118.17 555 ASN A C 1
ATOM 3150 O O . ASN A 1 234 ? 51.552 25.630 63.675 1.00 117.86 555 ASN A O 1
ATOM 3155 N N . ILE A 1 235 ? 51.201 26.765 65.593 1.00 120.79 556 ILE A N 1
ATOM 3156 C CA . ILE A 1 235 ? 51.212 28.058 64.909 1.00 121.02 556 ILE A CA 1
ATOM 3157 C C . ILE A 1 235 ? 52.402 28.158 63.964 1.00 116.74 556 ILE A C 1
ATOM 3158 O O . ILE A 1 235 ? 52.279 28.626 62.824 1.00 115.64 556 ILE A O 1
ATOM 3163 N N . LYS A 1 236 ? 53.572 27.709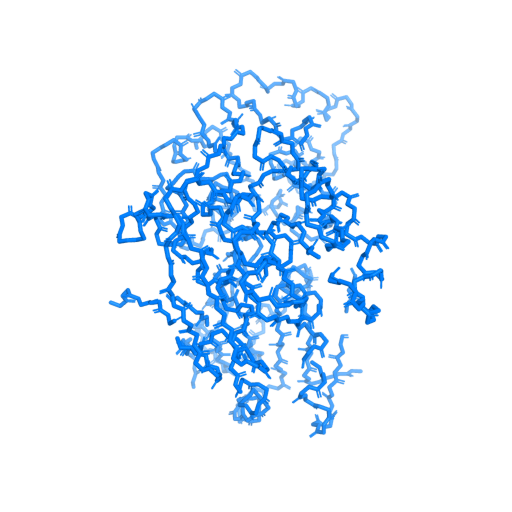 64.420 1.00 120.73 557 LYS A N 1
ATOM 3164 C CA . LYS A 1 236 ? 54.747 27.694 63.555 1.00 119.48 557 LYS A CA 1
ATOM 3165 C C . LYS A 1 236 ? 54.444 26.963 62.255 1.00 116.64 557 LYS A C 1
ATOM 3166 O O . LYS A 1 236 ? 54.733 27.461 61.162 1.00 116.23 557 LYS A O 1
ATOM 3172 N N . LEU A 1 237 ? 53.837 25.779 62.360 1.00 114.53 558 LEU A N 1
ATOM 3173 C CA . LEU A 1 237 ? 53.493 25.006 61.173 1.00 114.07 558 LEU A CA 1
ATOM 3174 C C . LEU A 1 237 ? 52.614 25.798 60.214 1.00 115.85 558 LEU A C 1
ATOM 3175 O O . LEU A 1 237 ? 52.634 25.546 59.003 1.00 117.43 558 LEU A O 1
ATOM 3180 N N . VAL A 1 238 ? 51.842 26.758 60.726 1.00 115.15 559 VAL A N 1
ATOM 3181 C CA . VAL A 1 238 ? 50.862 27.449 59.898 1.00 112.46 559 VAL A CA 1
ATOM 3182 C C . VAL A 1 238 ? 51.487 28.356 58.854 1.00 112.70 559 VAL A C 1
ATOM 3183 O O . VAL A 1 238 ? 50.790 28.793 57.932 1.00 113.25 559 VAL A O 1
ATOM 3187 N N . PHE A 1 239 ? 52.773 28.664 58.966 1.00 114.40 560 PHE A N 1
ATOM 3188 C CA . PHE A 1 239 ? 53.366 29.724 58.166 1.00 114.58 560 PHE A CA 1
ATOM 3189 C C . PHE A 1 239 ? 54.144 29.217 56.964 1.00 119.00 560 PHE A C 1
ATOM 3190 O O . PHE A 1 239 ? 54.656 30.031 56.189 1.00 116.86 560 PHE A O 1
ATOM 3198 N N . LYS A 1 240 ? 54.241 27.906 56.783 1.00 122.26 561 LYS A N 1
ATOM 3199 C CA . LYS A 1 240 ? 54.859 27.370 55.584 1.00 124.04 561 LYS A CA 1
ATOM 3200 C C . LYS A 1 240 ? 53.874 27.410 54.421 1.00 121.91 561 LYS A C 1
ATOM 3201 O O . LYS A 1 240 ? 52.654 27.458 54.606 1.00 118.00 561 LYS A O 1
ATOM 3207 N N . GLN A 1 241 ? 54.420 27.416 53.206 1.00 131.37 562 GLN A N 1
ATOM 3208 C CA . GLN A 1 241 ? 53.602 27.365 51.997 1.00 124.80 562 GLN A CA 1
ATOM 3209 C C . GLN A 1 241 ? 53.217 25.916 51.734 1.00 115.28 562 GLN A C 1
ATOM 3210 O O . GLN A 1 241 ? 54.054 25.113 51.310 1.00 116.94 562 GLN A O 1
ATOM 3224 N N . TYR A 1 242 ? 51.954 25.572 52.002 1.00 114.65 563 TYR A N 1
ATOM 3225 C CA . TYR A 1 242 ? 51.483 24.208 51.800 1.00 110.93 563 TYR A CA 1
ATOM 3226 C C . TYR A 1 242 ? 50.858 24.085 50.418 1.00 103.54 563 TYR A C 1
ATOM 3227 O O . TYR A 1 242 ? 49.840 24.735 50.154 1.00 97.65 563 TYR A O 1
ATOM 3245 N N . PRO A 1 243 ? 51.422 23.275 49.516 1.00 100.26 564 PRO A N 1
ATOM 3246 C CA . PRO A 1 243 ? 50.987 23.312 48.111 1.00 101.46 564 PRO A CA 1
ATOM 3247 C C . PRO A 1 243 ? 49.752 22.480 47.799 1.00 100.17 564 PRO A C 1
ATOM 3248 O O . PRO A 1 243 ? 48.927 22.886 46.974 1.00 94.69 564 PRO A O 1
ATOM 3259 N N . ARG A 1 244 ? 49.623 21.302 48.417 1.00 101.81 565 ARG A N 1
ATOM 3260 C CA . ARG A 1 244 ? 48.408 20.511 48.239 1.00 98.40 565 ARG A CA 1
ATOM 3261 C C . ARG A 1 244 ? 47.215 21.126 48.965 1.00 92.03 565 ARG A C 1
ATOM 3262 O O . ARG A 1 244 ? 46.071 20.800 48.643 1.00 86.99 565 ARG A O 1
ATOM 3283 N N . GLY A 1 245 ? 47.458 22.008 49.927 1.00 91.26 566 GLY A N 1
ATOM 3284 C CA . GLY A 1 245 ? 46.389 22.732 50.597 1.00 90.99 566 GLY A CA 1
ATOM 3285 C C . GLY A 1 245 ? 46.524 22.735 52.109 1.00 84.65 566 GLY A C 1
ATOM 3286 O O . GLY A 1 245 ? 46.993 21.772 52.721 1.00 83.78 566 GLY A O 1
ATOM 3307 N N . CYS A 1 247 ? 44.404 23.534 55.850 1.00 80.71 568 CYS A N 1
ATOM 3308 C CA . CYS A 1 247 ? 43.125 23.744 56.525 1.00 83.57 568 CYS A CA 1
ATOM 3309 C C . CYS A 1 247 ? 43.363 23.979 58.013 1.00 77.75 568 CYS A C 1
ATOM 3310 O O . CYS A 1 247 ? 43.588 23.035 58.773 1.00 78.79 568 CYS A O 1
ATOM 3318 N N . VAL A 1 248 ? 43.295 25.241 58.421 1.00 75.68 569 VAL A N 1
ATOM 3319 C CA . VAL A 1 248 ? 43.313 25.596 59.833 1.00 83.18 569 VAL A CA 1
ATOM 3320 C C . VAL A 1 248 ? 41.943 25.284 60.420 1.00 78.49 569 VAL A C 1
ATOM 3321 O O . VAL A 1 248 ? 40.941 25.892 60.038 1.00 73.47 569 VAL A O 1
ATOM 3334 N N . VAL A 1 249 ? 41.895 24.316 61.329 1.00 80.67 570 VAL A N 1
ATOM 3335 C CA . VAL A 1 249 ? 40.725 24.075 62.161 1.00 82.79 570 VAL A CA 1
ATOM 3336 C C . VAL A 1 249 ? 41.025 24.710 63.512 1.00 85.60 570 VAL A C 1
ATOM 3337 O O . VAL A 1 249 ? 41.952 24.282 64.211 1.00 90.81 570 VAL A O 1
ATOM 3350 N N . THR A 1 250 ? 40.252 25.727 63.886 1.00 82.85 571 THR A N 1
ATOM 3351 C CA . THR A 1 250 ? 40.605 26.573 65.015 1.00 92.14 571 THR A CA 1
ATOM 3352 C C . THR A 1 250 ? 39.402 26.828 65.909 1.00 88.55 571 THR A C 1
ATOM 3353 O O . THR A 1 250 ? 38.257 26.871 65.453 1.00 79.96 571 THR A O 1
ATOM 3364 N N . THR A 1 251 ? 39.686 26.967 67.206 1.00 100.66 572 THR A N 1
ATOM 3365 C CA . THR A 1 251 ? 38.750 27.532 68.173 1.00 96.90 572 THR A CA 1
ATOM 3366 C C . THR A 1 251 ? 38.862 29.039 68.052 1.00 95.57 572 THR A C 1
ATOM 3367 O O . THR A 1 251 ? 39.424 29.525 67.069 1.00 97.78 572 THR A O 1
ATOM 3378 N N . SER A 1 252 ? 38.341 29.792 69.015 1.00 96.69 573 SER A N 1
ATOM 3379 C CA . SER A 1 252 ? 38.283 31.228 68.803 1.00 96.63 573 SER A CA 1
ATOM 3380 C C . SER A 1 252 ? 39.588 31.949 69.132 1.00 103.48 573 SER A C 1
ATOM 3381 O O . SER A 1 252 ? 39.617 33.179 69.063 1.00 103.16 573 SER A O 1
ATOM 3389 N N . ILE A 1 253 ? 40.670 31.249 69.483 1.00 105.37 574 ILE A N 1
ATOM 3390 C CA . ILE A 1 253 ? 41.924 31.962 69.726 1.00 109.74 574 ILE A CA 1
ATOM 3391 C C . ILE A 1 253 ? 42.348 32.694 68.464 1.00 110.71 574 ILE A C 1
ATOM 3392 O O . ILE A 1 253 ? 42.776 33.852 68.513 1.00 113.89 574 ILE A O 1
ATOM 3408 N N . SER A 1 254 ? 42.244 32.023 67.312 1.00 110.60 575 SER A N 1
ATOM 3409 C CA . SER A 1 254 ? 42.629 32.623 66.041 1.00 105.61 575 SER A CA 1
ATOM 3410 C C . SER A 1 254 ? 41.829 33.877 65.735 1.00 102.16 575 SER A C 1
ATOM 3411 O O . SER A 1 254 ? 42.250 34.684 64.900 1.00 97.81 575 SER A O 1
ATOM 3419 N N . GLU A 1 255 ? 40.689 34.048 66.387 1.00 109.33 576 GLU A N 1
ATOM 3420 C CA . GLU A 1 255 ? 39.791 35.158 66.131 1.00 102.91 576 GLU A CA 1
ATOM 3421 C C . GLU A 1 255 ? 40.464 36.522 66.274 1.00 100.56 576 GLU A C 1
ATOM 3422 O O . GLU A 1 255 ? 40.252 37.413 65.450 1.00 88.57 576 GLU A O 1
ATOM 3430 N N . ASP A 1 261 ? 46.491 34.540 57.437 1.00 167.15 582 ASP A N 1
ATOM 3431 C CA . ASP A 1 261 ? 46.265 35.023 56.076 1.00 140.45 582 ASP A CA 1
ATOM 3432 C C . ASP A 1 261 ? 45.856 33.881 55.147 1.00 126.89 582 ASP A C 1
ATOM 3433 O O . ASP A 1 261 ? 46.580 32.891 55.029 1.00 127.50 582 ASP A O 1
ATOM 3439 N N . LEU A 1 262 ? 44.721 34.028 54.464 1.00 112.85 583 LEU A N 1
ATOM 3440 C CA . LEU A 1 262 ? 44.136 32.898 53.746 1.00 103.95 583 LEU A CA 1
ATOM 3441 C C . LEU A 1 262 ? 43.036 33.370 52.799 1.00 94.05 583 LEU A C 1
ATOM 3442 O O . LEU A 1 262 ? 42.696 34.556 52.741 1.00 91.66 583 LEU A O 1
ATOM 3458 N N . ASP A 1 263 ? 42.460 32.406 52.070 1.00 86.06 584 ASP A N 1
ATOM 3459 C CA . ASP A 1 263 ? 41.550 32.686 50.971 1.00 84.33 584 ASP A CA 1
ATOM 3460 C C . ASP A 1 263 ? 40.079 32.411 51.280 1.00 80.67 584 ASP A C 1
ATOM 3461 O O . ASP A 1 263 ? 39.217 32.919 50.557 1.00 80.99 584 ASP A O 1
ATOM 3470 N N . ALA A 1 264 ? 39.761 31.627 52.313 1.00 83.35 585 ALA A N 1
ATOM 3471 C CA . ALA A 1 264 ? 38.362 31.360 52.644 1.00 76.06 585 ALA A CA 1
ATOM 3472 C C . ALA A 1 264 ? 38.221 30.970 54.110 1.00 72.52 585 ALA A C 1
ATOM 3473 O O . ALA A 1 264 ? 39.178 30.532 54.752 1.00 74.34 585 ALA A O 1
ATOM 3480 N N . VAL A 1 265 ? 36.991 31.094 54.613 1.00 72.82 586 VAL A N 1
ATOM 3481 C CA . VAL A 1 265 ? 36.652 30.815 56.008 1.00 69.58 586 VAL A CA 1
ATOM 3482 C C . VAL A 1 265 ? 35.342 30.038 56.056 1.00 67.09 586 VAL A C 1
ATOM 3483 O O . VAL A 1 265 ? 34.353 30.446 55.441 1.00 69.91 586 VAL A O 1
ATOM 3496 N N . PHE A 1 266 ? 35.324 28.934 56.800 1.00 67.47 587 PHE A N 1
ATOM 3497 C CA . PHE A 1 266 ? 34.110 28.154 57.025 1.00 71.31 587 PHE A CA 1
ATOM 3498 C C . PHE A 1 266 ? 33.681 28.306 58.479 1.00 69.90 587 PHE A C 1
ATOM 3499 O O . PHE A 1 266 ? 34.446 27.979 59.393 1.00 71.48 587 PHE A O 1
ATOM 3516 N N . ASP A 1 267 ? 32.465 28.805 58.693 1.00 70.74 588 ASP A N 1
ATOM 3517 C CA . ASP A 1 267 ? 31.983 29.166 60.021 1.00 65.98 588 ASP A CA 1
ATOM 3518 C C . ASP A 1 267 ? 30.947 28.150 60.480 1.00 64.82 588 ASP A C 1
ATOM 3519 O O . ASP A 1 267 ? 29.876 28.026 59.880 1.00 68.08 588 ASP A O 1
ATOM 3528 N N . THR A 1 268 ? 31.279 27.416 61.540 1.00 67.96 589 THR A N 1
ATOM 3529 C CA . THR A 1 268 ? 30.258 26.680 62.278 1.00 63.81 589 THR A CA 1
ATOM 3530 C C . THR A 1 268 ? 29.153 27.610 62.748 1.00 61.68 589 THR A C 1
ATOM 3531 O O . THR A 1 268 ? 27.978 27.231 62.784 1.00 59.95 589 THR A O 1
ATOM 3542 N N . CYS A 1 269 ? 29.522 28.839 63.116 1.00 65.52 590 CYS A N 1
ATOM 3543 C CA . CYS A 1 269 ? 28.614 29.793 63.744 1.00 67.89 590 CYS A CA 1
ATOM 3544 C C . CYS A 1 269 ? 28.154 29.273 65.110 1.00 64.40 590 CYS A C 1
ATOM 3545 O O . CYS A 1 269 ? 26.978 29.349 65.475 1.00 63.82 590 CYS A O 1
ATOM 3553 N N . GLN A 1 270 ? 29.121 28.774 65.885 1.00 60.48 591 GLN A N 1
ATOM 3554 C CA . GLN A 1 270 ? 28.866 28.157 67.180 1.00 66.02 591 GLN A CA 1
ATOM 3555 C C . GLN A 1 270 ? 30.101 28.309 68.068 1.00 67.65 591 GLN A C 1
ATOM 3556 O O . GLN A 1 270 ? 31.234 28.236 67.580 1.00 69.09 591 GLN A O 1
ATOM 3570 N N . GLN A 1 271 ? 29.877 28.493 69.372 1.00 68.62 592 GLN A N 1
ATOM 3571 C CA . GLN A 1 271 ? 30.968 28.685 70.318 1.00 70.54 592 GLN A CA 1
ATOM 3572 C C . GLN A 1 271 ? 30.719 27.896 71.596 1.00 67.22 592 GLN A C 1
ATOM 3573 O O . GLN A 1 271 ? 29.590 27.517 71.903 1.00 64.70 592 GLN A O 1
ATOM 3587 N N . TYR A 1 272 ? 31.793 27.675 72.353 1.00 70.92 593 TYR A N 1
ATOM 3588 C CA . TYR A 1 272 ? 31.748 26.942 73.618 1.00 66.06 593 TYR A CA 1
ATOM 3589 C C . TYR A 1 272 ? 31.876 27.956 74.756 1.00 66.13 593 TYR A C 1
ATOM 3590 O O . TYR A 1 272 ? 32.940 28.133 75.349 1.00 66.61 593 TYR A O 1
ATOM 3608 N N . HIS A 1 273 ? 30.766 28.626 75.058 1.00 69.44 594 HIS A N 1
ATOM 3609 C CA . HIS A 1 273 ? 30.700 29.450 76.246 1.00 66.97 594 HIS A CA 1
ATOM 3610 C C . HIS A 1 273 ? 30.633 28.581 77.496 1.00 67.21 594 HIS A C 1
ATOM 3611 O O . HIS A 1 273 ? 30.254 27.407 77.456 1.00 61.66 594 HIS A O 1
ATOM 3625 N N . TYR A 1 274 ? 30.994 29.186 78.621 1.00 67.21 595 TYR A N 1
ATOM 3626 C CA . TYR A 1 274 ? 30.476 28.796 79.924 1.00 60.80 595 TYR A CA 1
ATOM 3627 C C . TYR A 1 274 ? 29.380 29.790 80.300 1.00 57.27 595 TYR A C 1
ATOM 3628 O O . TYR A 1 274 ? 29.499 30.989 80.030 1.00 55.05 595 TYR A O 1
ATOM 3646 N N . LEU A 1 275 ? 28.295 29.281 80.888 1.00 60.15 596 LEU A N 1
ATOM 3647 C CA . LEU A 1 275 ? 27.102 30.075 81.168 1.00 60.11 596 LEU A CA 1
ATOM 3648 C C . LEU A 1 275 ? 26.707 29.913 82.630 1.00 60.98 596 LEU A C 1
ATOM 3649 O O . LEU A 1 275 ? 26.923 28.857 83.229 1.00 62.67 596 LEU A O 1
ATOM 3665 N N . VAL A 1 276 ? 26.113 30.961 83.199 1.00 60.71 597 VAL A N 1
ATOM 3666 C CA . VAL A 1 276 ? 25.666 30.931 84.592 1.00 64.59 597 VAL A CA 1
ATOM 3667 C C . VAL A 1 276 ? 24.298 30.262 84.662 1.00 65.23 597 VAL A C 1
ATOM 3668 O O . VAL A 1 276 ? 23.364 30.665 83.957 1.00 64.28 597 VAL A O 1
ATOM 3681 N N . THR A 1 277 ? 24.162 29.265 85.542 1.00 69.55 598 THR A N 1
ATOM 3682 C CA . THR A 1 277 ? 22.986 28.402 85.545 1.00 70.08 598 THR A CA 1
ATOM 3683 C C . THR A 1 277 ? 22.178 28.453 86.840 1.00 72.99 598 THR A C 1
ATOM 3684 O O . THR A 1 277 ? 21.229 27.687 86.979 1.00 81.33 598 THR A O 1
ATOM 3695 N N . ALA A 1 278 ? 22.552 29.301 87.797 1.00 68.16 599 ALA A N 1
ATOM 3696 C CA . ALA A 1 278 ? 21.829 29.477 89.059 1.00 77.27 599 ALA A CA 1
ATOM 3697 C C . ALA A 1 278 ? 22.297 28.512 90.144 1.00 74.48 599 ALA A C 1
ATOM 3698 O O . ALA A 1 278 ? 22.032 28.744 91.324 1.00 80.05 599 ALA A O 1
ATOM 3705 N N . VAL A 1 279 ? 22.946 27.415 89.764 1.00 71.89 600 VAL A N 1
ATOM 3706 C CA . VAL A 1 279 ? 23.693 26.590 90.703 1.00 70.08 600 VAL A CA 1
ATOM 3707 C C . VAL A 1 279 ? 25.187 26.775 90.549 1.00 68.22 600 VAL A C 1
ATOM 3708 O O . VAL A 1 279 ? 25.955 26.193 91.324 1.00 66.14 600 VAL A O 1
ATOM 3721 N N . GLY A 1 280 ? 25.624 27.561 89.584 1.00 66.66 601 GLY A N 1
ATOM 3722 C CA . GLY A 1 280 ? 27.027 27.678 89.251 1.00 65.19 601 GLY A CA 1
ATOM 3723 C C . GLY A 1 280 ? 27.187 27.989 87.772 1.00 62.85 601 GLY A C 1
ATOM 3724 O O . GLY A 1 280 ? 26.461 28.851 87.231 1.00 61.64 601 GLY A O 1
ATOM 3728 N N . THR A 1 281 ? 28.117 27.309 87.114 1.00 63.72 602 THR A N 1
ATOM 3729 C CA . THR A 1 281 ? 28.307 27.450 85.678 1.00 66.04 602 THR A CA 1
ATOM 3730 C C . THR A 1 281 ? 28.324 26.080 85.018 1.00 65.92 602 THR A C 1
ATOM 3731 O O . THR A 1 281 ? 28.677 25.071 85.642 1.00 63.01 602 THR A O 1
ATOM 3742 N N . LYS A 1 282 ? 27.956 26.063 83.741 1.00 66.87 603 LYS A N 1
ATOM 3743 C CA . LYS A 1 282 ? 28.027 24.871 82.908 1.00 66.65 603 LYS A CA 1
ATOM 3744 C C . LYS A 1 282 ? 28.541 25.265 81.530 1.00 61.86 603 LYS A C 1
ATOM 3745 O O . LYS A 1 282 ? 28.326 26.389 81.070 1.00 60.61 603 LYS A O 1
ATOM 3764 N N . GLY A 1 283 ? 29.238 24.330 80.881 1.00 65.39 604 GLY A N 1
ATOM 3765 C CA . GLY A 1 283 ? 29.714 24.526 79.518 1.00 64.36 604 GLY A CA 1
ATOM 3766 C C . GLY A 1 283 ? 28.714 24.106 78.458 1.00 60.57 604 GLY A C 1
ATOM 3767 O O . GLY A 1 283 ? 28.285 22.948 78.427 1.00 60.23 604 GLY A O 1
ATOM 3771 N N . VAL A 1 284 ? 28.349 25.030 77.569 1.00 60.55 605 VAL A N 1
ATOM 3772 C CA . VAL A 1 284 ? 27.344 24.764 76.547 1.00 62.82 605 VAL A CA 1
ATOM 3773 C C . VAL A 1 284 ? 27.800 25.331 75.206 1.00 66.22 605 VAL A C 1
ATOM 3774 O O . VAL A 1 284 ? 28.585 26.284 75.149 1.00 64.47 605 VAL A O 1
ATOM 3787 N N . ILE A 1 285 ? 27.287 24.737 74.125 1.00 67.26 606 ILE A N 1
ATOM 3788 C CA . ILE A 1 285 ? 27.489 25.245 72.775 1.00 62.70 606 ILE A CA 1
ATOM 3789 C C . ILE A 1 285 ? 26.333 26.180 72.437 1.00 58.82 606 ILE A C 1
ATOM 3790 O O . ILE A 1 285 ? 25.162 25.856 72.686 1.00 57.96 606 ILE A O 1
ATOM 3806 N N . THR A 1 286 ? 26.663 27.331 71.853 1.00 61.15 607 THR A N 1
ATOM 3807 C CA . THR A 1 286 ? 25.746 28.430 71.611 1.00 62.91 607 THR A CA 1
ATOM 3808 C C . THR A 1 286 ? 25.919 28.938 70.188 1.00 62.70 607 THR A C 1
ATOM 3809 O O . THR A 1 286 ? 27.016 28.855 69.628 1.00 57.73 607 THR A O 1
ATOM 3820 N N . PRO A 1 287 ? 24.858 29.476 69.583 1.00 62.54 608 PRO A N 1
ATOM 3821 C CA . PRO A 1 287 ? 25.051 30.312 68.389 1.00 59.75 608 PRO A CA 1
ATOM 3822 C C . PRO A 1 287 ? 25.937 31.501 68.730 1.00 59.37 608 PRO A C 1
ATOM 3823 O O . PRO A 1 287 ? 25.579 32.345 69.558 1.00 68.91 608 PRO A O 1
ATOM 3834 N N . SER A 1 288 ? 27.106 31.560 68.096 1.00 59.97 609 SER A N 1
ATOM 3835 C CA . SER A 1 288 ? 28.024 32.661 68.331 1.00 62.61 609 SER A CA 1
ATOM 3836 C C . SER A 1 288 ? 27.309 33.999 68.203 1.00 57.69 609 SER A C 1
ATOM 3837 O O . SER A 1 288 ? 26.260 34.104 67.551 1.00 59.95 609 SER A O 1
ATOM 3845 N N . THR A 1 289 ? 27.864 35.020 68.836 1.00 63.18 610 THR A N 1
ATOM 3846 C CA . THR A 1 289 ? 27.274 36.342 68.806 1.00 65.33 610 THR A CA 1
ATOM 3847 C C . THR A 1 289 ? 27.562 37.013 67.469 1.00 63.99 610 THR A C 1
ATOM 3848 O O . THR A 1 289 ? 28.466 36.622 66.729 1.00 64.13 610 THR A O 1
ATOM 3859 N N . GLN A 1 290 ? 26.763 38.035 67.162 1.00 63.57 611 GLN A N 1
ATOM 3860 C CA . GLN A 1 290 ? 26.998 38.821 65.959 1.00 63.46 611 GLN A CA 1
ATOM 3861 C C . GLN A 1 290 ? 28.438 39.306 65.902 1.00 63.88 611 GLN A C 1
ATOM 3862 O O . GLN A 1 290 ? 29.085 39.251 64.847 1.00 65.61 611 GLN A O 1
ATOM 3876 N N . ALA A 1 291 ? 28.964 39.769 67.035 1.00 66.11 612 ALA A N 1
ATOM 3877 C CA . ALA A 1 291 ? 30.323 40.294 67.053 1.00 64.30 612 ALA A CA 1
ATOM 3878 C C . ALA A 1 291 ? 31.349 39.188 66.845 1.00 65.96 612 ALA A C 1
ATOM 3879 O O . ALA A 1 291 ? 32.417 39.427 66.270 1.00 63.24 612 ALA A O 1
ATOM 3886 N N . GLN A 1 292 ? 31.045 37.976 67.307 1.00 70.67 613 GLN A N 1
ATOM 3887 C CA . GLN A 1 292 ? 31.947 36.847 67.105 1.00 71.60 613 GLN A CA 1
ATOM 3888 C C . GLN A 1 292 ? 32.086 36.513 65.624 1.00 69.55 613 GLN A C 1
ATOM 3889 O O . GLN A 1 292 ? 33.199 36.452 65.090 1.00 70.42 613 GLN A O 1
ATOM 3903 N N . THR A 1 293 ? 30.959 36.296 64.942 1.00 71.55 614 THR A N 1
ATOM 3904 C CA . THR A 1 293 ? 30.999 35.970 63.520 1.00 69.37 614 THR A CA 1
ATOM 3905 C C . THR A 1 293 ? 31.534 37.127 62.692 1.00 69.00 614 THR A C 1
ATOM 3906 O O . THR A 1 293 ? 32.201 36.907 61.672 1.00 71.44 614 THR A O 1
ATOM 3917 N N . CYS A 1 294 ? 31.257 38.359 63.113 1.00 64.98 615 CYS A N 1
ATOM 3918 C CA . CYS A 1 294 ? 31.804 39.509 62.407 1.00 66.50 615 CYS A CA 1
ATOM 3919 C C . CYS A 1 294 ? 33.329 39.486 62.396 1.00 68.87 615 CYS A C 1
ATOM 3920 O O . CYS A 1 294 ? 33.948 39.956 61.442 1.00 70.06 615 CYS A O 1
ATOM 3928 N N . GLN A 1 295 ? 33.950 38.966 63.450 1.00 72.45 616 GLN A N 1
ATOM 3929 C CA . GLN A 1 295 ? 35.401 38.852 63.510 1.00 74.55 616 GLN A CA 1
ATOM 3930 C C . GLN A 1 295 ? 35.918 37.588 62.839 1.00 75.53 616 GLN A C 1
ATOM 3931 O O . GLN A 1 295 ? 36.982 37.619 62.208 1.00 72.72 616 GLN A O 1
ATOM 3945 N N . ARG A 1 296 ? 35.171 36.488 62.944 1.00 75.13 617 ARG A N 1
ATOM 3946 C CA . ARG A 1 296 ? 35.526 35.272 62.227 1.00 73.68 617 ARG A CA 1
ATOM 3947 C C . ARG A 1 296 ? 35.477 35.496 60.727 1.00 74.32 617 ARG A C 1
ATOM 3948 O O . ARG A 1 296 ? 36.336 34.999 59.990 1.00 73.36 617 ARG A O 1
ATOM 3969 N N . ARG A 1 297 ? 34.456 36.212 60.249 1.00 72.65 618 ARG A N 1
ATOM 3970 C CA . ARG A 1 297 ? 34.438 36.628 58.851 1.00 69.14 618 ARG A CA 1
ATOM 3971 C C . ARG A 1 297 ? 35.618 37.541 58.552 1.00 65.49 618 ARG A C 1
ATOM 3972 O O . ARG A 1 297 ? 36.379 37.301 57.613 1.00 71.25 618 ARG A O 1
ATOM 3993 N N . GLY A 1 298 ? 35.821 38.564 59.381 1.00 66.83 619 GLY A N 1
ATOM 3994 C CA . GLY A 1 298 ? 36.837 39.564 59.136 1.00 65.10 619 GLY A CA 1
ATOM 3995 C C . GLY A 1 298 ? 38.253 39.052 58.960 1.00 70.34 619 GLY A C 1
ATOM 3996 O O . GLY A 1 298 ? 39.187 39.859 58.907 1.00 76.89 619 GLY A O 1
ATOM 4000 N N . ARG A 1 299 ? 38.455 37.734 58.893 1.00 68.18 620 ARG A N 1
ATOM 4001 C CA . ARG A 1 299 ? 39.802 37.227 58.702 1.00 71.13 620 ARG A CA 1
ATOM 4002 C C . ARG A 1 299 ? 40.215 37.161 57.234 1.00 73.09 620 ARG A C 1
ATOM 4003 O O . ARG A 1 299 ? 41.411 37.110 56.950 1.00 72.93 620 ARG A O 1
ATOM 4024 N N . ILE A 1 300 ? 39.277 37.190 56.290 1.00 70.85 621 ILE A N 1
ATOM 4025 C CA . ILE A 1 300 ? 39.596 36.779 54.928 1.00 72.47 621 ILE A CA 1
ATOM 4026 C C . ILE A 1 300 ? 39.720 37.966 53.983 1.00 80.84 621 ILE A C 1
ATOM 4027 O O . ILE A 1 300 ? 40.415 37.871 52.971 1.00 81.91 621 ILE A O 1
ATOM 4043 N N . GLY A 1 301 ? 39.005 39.054 54.247 1.00 79.77 622 GLY A N 1
ATOM 4044 C CA . GLY A 1 301 ? 38.998 40.127 53.278 1.00 79.41 622 GLY A CA 1
ATOM 4045 C C . GLY A 1 301 ? 40.142 41.100 53.395 1.00 75.88 622 GLY A C 1
ATOM 4046 O O . GLY A 1 301 ? 40.103 42.130 52.720 1.00 76.66 622 GLY A O 1
ATOM 4050 N N . ARG A 1 302 ? 41.162 40.813 54.207 1.00 76.53 623 ARG A N 1
ATOM 4051 C CA . ARG A 1 302 ? 42.133 41.847 54.550 1.00 83.53 623 ARG A CA 1
ATOM 4052 C C . ARG A 1 302 ? 43.164 42.042 53.446 1.00 86.16 623 ARG A C 1
ATOM 4053 O O . ARG A 1 302 ? 43.419 43.174 53.020 1.00 85.99 623 ARG A O 1
ATOM 4074 N N . ARG A 1 303 ? 43.781 40.954 52.982 1.00 87.02 624 ARG A N 1
ATOM 4075 C CA . ARG A 1 303 ? 44.861 41.027 52.009 1.00 89.55 624 ARG A CA 1
ATOM 4076 C C . ARG A 1 303 ? 44.493 40.433 50.659 1.00 87.82 624 ARG A C 1
ATOM 4077 O O . ARG A 1 303 ? 45.326 40.435 49.745 1.00 88.83 624 ARG A O 1
ATOM 4098 N N . ARG A 1 304 ? 43.274 39.932 50.505 1.00 84.56 625 ARG A N 1
ATOM 4099 C CA . ARG A 1 304 ? 42.926 39.132 49.343 1.00 82.49 625 ARG A CA 1
ATOM 4100 C C . ARG A 1 304 ? 41.421 38.972 49.302 1.00 82.57 625 ARG A C 1
ATOM 4101 O O . ARG A 1 304 ? 40.769 38.898 50.349 1.00 82.84 625 ARG A O 1
ATOM 4122 N N . GLU A 1 305 ? 40.879 38.893 48.092 1.00 87.61 626 GLU A N 1
ATOM 4123 C CA . GLU A 1 305 ? 39.523 38.389 47.946 1.00 90.21 626 GLU A CA 1
ATOM 4124 C C . GLU A 1 305 ? 39.365 37.137 48.799 1.00 84.02 626 GLU A C 1
ATOM 4125 O O . GLU A 1 305 ? 40.312 36.365 48.996 1.00 80.79 626 GLU A O 1
ATOM 4137 N N . GLY A 1 306 ? 38.175 36.957 49.346 1.00 76.75 627 GLY A N 1
ATOM 4138 C CA . GLY A 1 306 ? 37.923 35.787 50.161 1.00 77.29 627 GLY A CA 1
ATOM 4139 C C . GLY A 1 306 ? 36.451 35.469 50.196 1.00 76.19 627 GLY A C 1
ATOM 4140 O O . GLY A 1 306 ? 35.601 36.337 49.974 1.00 75.21 627 GLY A O 1
ATOM 4144 N N . GLY A 1 307 ? 36.154 34.204 50.470 1.00 75.26 628 GLY A N 1
ATOM 4145 C CA . GLY A 1 307 ? 34.790 33.724 50.568 1.00 77.91 628 GLY A CA 1
ATOM 4146 C C . GLY A 1 307 ? 34.463 33.334 51.995 1.00 79.14 628 GLY A C 1
ATOM 4147 O O . GLY A 1 307 ? 35.343 32.927 52.755 1.00 78.64 628 GLY A O 1
ATOM 4151 N N . TYR A 1 308 ? 33.188 33.473 52.359 1.00 76.74 629 TYR A N 1
ATOM 4152 C CA . TYR A 1 308 ? 32.715 33.208 53.713 1.00 72.60 629 TYR A CA 1
ATOM 4153 C C . TYR A 1 308 ? 31.527 32.265 53.652 1.00 72.07 629 TYR A C 1
ATOM 4154 O O . TYR A 1 308 ? 30.503 32.592 53.042 1.00 75.21 629 TYR A O 1
ATOM 4172 N N . TYR A 1 309 ? 31.653 31.118 54.312 1.00 72.42 630 TYR A N 1
ATOM 4173 C CA . TYR A 1 309 ? 30.633 30.076 54.315 1.00 75.62 630 TYR A CA 1
ATOM 4174 C C . TYR A 1 309 ? 30.067 29.934 55.726 1.00 74.12 630 TYR A C 1
ATOM 4175 O O . TYR A 1 309 ? 30.767 29.486 56.639 1.00 71.50 630 TYR A O 1
ATOM 4193 N N . ARG A 1 310 ? 28.798 30.321 55.900 1.00 75.73 631 ARG A N 1
ATOM 4194 C CA . ARG A 1 310 ? 28.018 30.117 57.111 1.00 77.12 631 ARG A CA 1
ATOM 4195 C C . ARG A 1 310 ? 26.898 29.115 56.836 1.00 81.63 631 ARG A C 1
ATOM 4196 O O . ARG A 1 310 ? 26.443 28.993 55.695 1.00 82.00 631 ARG A O 1
ATOM 4217 N N . PRO A 1 311 ? 26.412 28.396 57.848 1.00 83.25 632 PRO A N 1
ATOM 4218 C CA . PRO A 1 311 ? 25.312 27.456 57.597 1.00 82.26 632 PRO A CA 1
ATOM 4219 C C . PRO A 1 311 ? 23.999 28.183 57.353 1.00 83.93 632 PRO A C 1
ATOM 4220 O O . PRO A 1 311 ? 23.707 29.206 57.976 1.00 80.17 632 PRO A O 1
ATOM 4231 N N . ALA A 1 312 ? 23.214 27.644 56.415 1.00 91.27 633 ALA A N 1
ATOM 4232 C CA . ALA A 1 312 ? 21.900 28.206 56.119 1.00 91.00 633 ALA A CA 1
ATOM 4233 C C . ALA A 1 312 ? 21.113 28.442 57.398 1.00 92.25 633 ALA A C 1
ATOM 4234 O O . ALA A 1 312 ? 20.571 29.530 57.623 1.00 88.86 633 ALA A O 1
ATOM 4241 N N . ASN A 1 313 ? 21.051 27.422 58.252 1.00 92.63 634 ASN A N 1
ATOM 4242 C CA . ASN A 1 313 ? 20.323 27.496 59.513 1.00 94.19 634 ASN A CA 1
ATOM 4243 C C . ASN A 1 313 ? 21.198 28.206 60.550 1.00 86.33 634 ASN A C 1
ATOM 4244 O O . ASN A 1 313 ? 21.660 27.629 61.535 1.00 81.10 634 ASN A O 1
ATOM 4255 N N . TYR A 1 314 ? 21.449 29.491 60.295 1.00 86.30 635 TYR A N 1
ATOM 4256 C CA . TYR A 1 314 ? 22.071 30.369 61.284 1.00 82.61 635 TYR A CA 1
ATOM 4257 C C . TYR A 1 314 ? 21.433 31.749 61.246 1.00 82.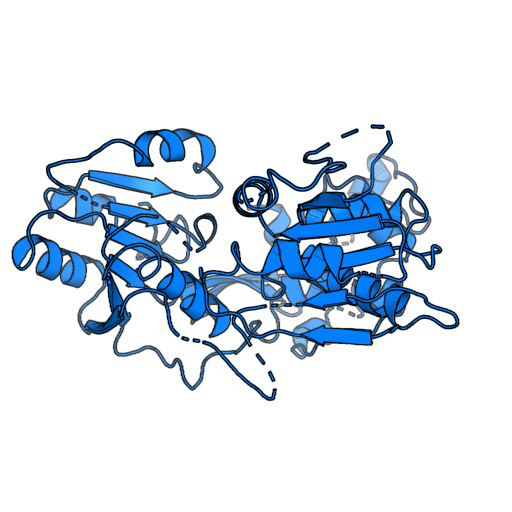95 635 TYR A C 1
ATOM 4258 O O . TYR A 1 314 ? 21.458 32.427 60.212 1.00 80.92 635 TYR A O 1
ATOM 4276 N N . ASP A 1 315 ? 20.931 32.171 62.403 1.00 84.82 636 ASP A N 1
ATOM 4277 C CA . ASP A 1 315 ? 20.146 33.387 62.571 1.00 87.48 636 ASP A CA 1
ATOM 4278 C C . ASP A 1 315 ? 21.059 34.541 62.973 1.00 87.16 636 ASP A C 1
ATOM 4279 O O . ASP A 1 315 ? 21.172 34.886 64.147 1.00 92.90 636 ASP A O 1
ATOM 4288 N N . ILE A 1 316 ? 21.687 35.188 61.988 1.00 84.04 637 ILE A N 1
ATOM 4289 C CA . ILE A 1 316 ? 22.526 36.333 62.331 1.00 81.08 637 ILE A CA 1
ATOM 4290 C C . ILE A 1 316 ? 21.653 37.452 62.874 1.00 80.54 637 ILE A C 1
ATOM 4291 O O . ILE A 1 316 ? 21.999 38.111 63.858 1.00 78.00 637 ILE A O 1
ATOM 4307 N N . THR A 1 317 ? 20.508 37.684 62.229 1.00 88.98 638 THR A N 1
ATOM 4308 C CA . THR A 1 317 ? 19.569 38.714 62.660 1.00 86.26 638 THR A CA 1
ATOM 4309 C C . THR A 1 317 ? 19.167 38.549 64.120 1.00 83.85 638 THR A C 1
ATOM 4310 O O . THR A 1 317 ? 18.956 39.540 64.832 1.00 76.82 638 THR A O 1
ATOM 4321 N N . GLN A 1 318 ? 19.094 37.306 64.591 1.00 82.73 639 GLN A N 1
ATOM 4322 C CA . GLN A 1 318 ? 18.430 36.959 65.835 1.00 81.23 639 GLN A CA 1
ATOM 4323 C C . GLN A 1 318 ? 19.387 36.469 66.912 1.00 80.92 639 GLN A C 1
ATOM 4324 O O . GLN A 1 318 ? 18.937 36.170 68.026 1.00 77.11 639 GLN A O 1
ATOM 4338 N N . ALA A 1 319 ? 20.690 36.401 66.628 1.00 79.43 640 ALA A N 1
ATOM 4339 C CA . ALA A 1 319 ? 21.655 36.005 67.640 1.00 76.34 640 ALA A CA 1
ATOM 4340 C C . ALA A 1 319 ? 22.051 37.205 68.498 1.00 75.51 640 ALA A C 1
ATOM 4341 O O . ALA A 1 319 ? 21.823 38.350 68.112 1.00 75.03 640 ALA A O 1
ATOM 4348 N N . PRO A 1 320 ? 22.664 36.972 69.661 1.00 73.86 641 PRO A N 1
ATOM 4349 C CA . PRO A 1 320 ? 22.983 38.088 70.554 1.00 68.41 641 PRO A CA 1
ATOM 4350 C C . PRO A 1 320 ? 24.115 38.927 69.986 1.00 70.20 641 PRO A C 1
ATOM 4351 O O . PRO A 1 320 ? 25.102 38.408 69.458 1.00 67.61 641 PRO A O 1
ATOM 4362 N N . VAL A 1 321 ? 23.973 40.241 70.128 1.00 72.19 642 VAL A N 1
ATOM 4363 C CA . VAL A 1 321 ? 24.888 41.187 69.499 1.00 70.95 642 VAL A CA 1
ATOM 4364 C C . VAL A 1 321 ? 26.308 41.001 70.026 1.00 69.18 642 VAL A C 1
ATOM 4365 O O . VAL A 1 321 ? 27.185 40.493 69.317 1.00 68.75 642 VAL A O 1
ATOM 4378 N N . LEU A 1 322 ? 26.553 41.415 71.268 1.00 77.52 643 LEU A N 1
ATOM 4379 C CA . LEU A 1 322 ? 27.901 41.433 71.828 1.00 71.07 643 LEU A CA 1
ATOM 4380 C C . LEU A 1 322 ? 28.206 40.241 72.728 1.00 65.69 643 LEU A C 1
ATOM 4381 O O . LEU A 1 322 ? 29.277 39.635 72.610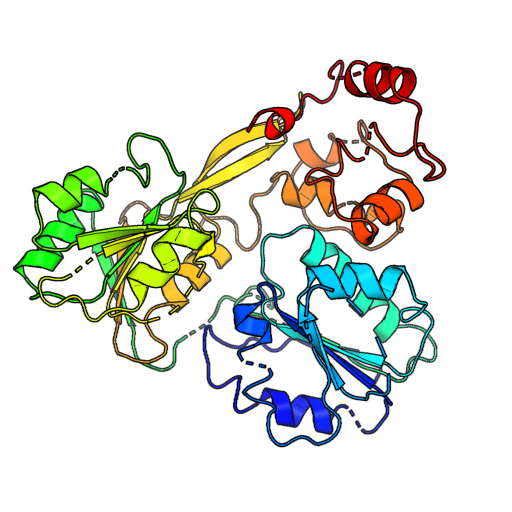 1.00 64.37 643 LEU A O 1
ATOM 4397 N N . ASP A 1 323 ? 27.293 39.892 73.630 1.00 67.52 644 ASP A N 1
ATOM 4398 C CA . ASP A 1 323 ? 27.525 38.830 74.602 1.00 67.28 644 ASP A CA 1
ATOM 4399 C C . ASP A 1 323 ? 26.232 38.048 74.780 1.00 67.43 644 ASP A C 1
ATOM 4400 O O . ASP A 1 323 ? 25.138 38.621 74.755 1.00 68.16 644 ASP A O 1
ATOM 4409 N N . HIS A 1 324 ? 26.360 36.736 74.916 1.00 65.96 645 HIS A N 1
ATOM 4410 C CA . HIS A 1 324 ? 25.206 35.934 75.287 1.00 64.66 645 HIS A CA 1
ATOM 4411 C C . HIS A 1 324 ? 24.678 36.424 76.635 1.00 62.81 645 HIS A C 1
ATOM 4412 O O . HIS A 1 324 ? 25.468 36.705 77.541 1.00 63.11 645 HIS A O 1
ATOM 4426 N N . PRO A 1 325 ? 23.359 36.517 76.806 1.00 61.34 646 PRO A N 1
ATOM 4427 C CA . PRO A 1 325 ? 22.807 37.280 77.937 1.00 60.37 646 PRO A CA 1
ATOM 4428 C C . PRO A 1 325 ? 23.338 36.903 79.314 1.00 62.64 646 PRO A C 1
ATOM 4429 O O . PRO A 1 325 ? 23.432 37.786 80.180 1.00 60.26 646 PRO A O 1
ATOM 4440 N N . ASP A 1 326 ? 23.667 35.641 79.573 1.00 59.15 647 ASP A N 1
ATOM 4441 C CA . ASP A 1 326 ? 24.182 35.255 80.880 1.00 60.65 647 ASP A CA 1
ATOM 4442 C C . ASP A 1 326 ? 25.415 34.372 80.696 1.00 61.65 647 ASP A C 1
ATOM 4443 O O . ASP A 1 326 ? 25.484 33.237 81.166 1.00 61.92 647 ASP A O 1
ATOM 4452 N N . SER A 1 327 ? 26.410 34.925 80.003 1.00 61.72 648 SER A N 1
ATOM 4453 C CA . SER A 1 327 ? 27.714 34.290 79.914 1.00 59.68 648 SER A CA 1
ATOM 4454 C C . SER A 1 327 ? 28.552 34.648 81.133 1.00 53.99 648 SER A C 1
ATOM 4455 O O . SER A 1 327 ? 28.477 35.758 81.672 1.00 51.51 648 SER A O 1
ATOM 4463 N N . VAL A 1 328 ? 29.343 33.676 81.585 1.00 53.61 649 VAL A N 1
ATOM 4464 C CA . VAL A 1 328 ? 30.117 33.887 82.793 1.00 55.15 649 VAL A CA 1
ATOM 4465 C C . VAL A 1 328 ? 31.158 34.989 82.644 1.00 51.55 649 VAL A C 1
ATOM 4466 O O . VAL A 1 328 ? 31.627 35.525 83.654 1.00 50.03 649 VAL A O 1
ATOM 4479 N N . THR A 1 329 ? 31.531 35.351 81.416 1.00 53.21 650 THR A N 1
ATOM 4480 C CA . THR A 1 329 ? 32.369 36.531 81.268 1.00 55.58 650 THR A CA 1
ATOM 4481 C C . THR A 1 329 ? 31.606 37.788 81.634 1.00 48.64 650 THR A C 1
ATOM 4482 O O . THR A 1 329 ? 32.188 38.730 82.177 1.00 48.43 650 THR A O 1
ATOM 4493 N N . LEU A 1 330 ? 30.298 37.801 81.394 1.00 52.80 651 LEU A N 1
ATOM 4494 C CA . LEU A 1 330 ? 29.502 38.957 81.789 1.00 54.48 651 LEU A CA 1
ATOM 4495 C C . LEU A 1 330 ? 29.278 38.969 83.297 1.00 51.91 651 LEU A C 1
ATOM 4496 O O . LEU A 1 330 ? 29.076 40.037 83.888 1.00 52.16 651 LEU A O 1
ATOM 4512 N N . LEU A 1 331 ? 29.342 37.802 83.939 1.00 49.65 652 LEU A N 1
ATOM 4513 C CA . LEU A 1 331 ? 29.296 37.762 85.394 1.00 46.41 652 LEU A CA 1
ATOM 4514 C C . LEU A 1 331 ? 30.576 38.326 86.004 1.00 47.82 652 LEU A C 1
ATOM 4515 O O . LEU A 1 331 ? 30.525 39.222 86.853 1.00 48.96 652 LEU A O 1
ATOM 4531 N N . GLU A 1 332 ? 31.742 37.823 85.583 1.00 50.35 653 GLU A N 1
ATOM 4532 C CA . GLU A 1 332 ? 32.986 38.278 86.202 1.00 47.36 653 GLU A CA 1
ATOM 4533 C C . GLU A 1 332 ? 33.225 39.760 85.934 1.00 46.63 653 GLU A C 1
ATOM 4534 O O . GLU A 1 332 ? 33.751 40.467 86.799 1.00 47.62 653 GLU A O 1
ATOM 4546 N N . ALA A 1 333 ? 32.821 40.258 84.766 1.00 45.17 654 ALA A N 1
ATOM 4547 C CA . ALA A 1 333 ? 32.986 41.681 84.489 1.00 45.57 654 ALA A CA 1
ATOM 4548 C C . ALA A 1 333 ? 32.120 42.533 85.416 1.00 48.69 654 ALA A C 1
ATOM 4549 O O . ALA A 1 333 ? 32.598 43.519 85.994 1.00 46.22 654 ALA A O 1
ATOM 4556 N N . ASN A 1 334 ? 30.845 42.163 85.580 1.00 56.56 655 ASN A N 1
ATOM 4557 C CA . ASN A 1 334 ? 29.951 42.929 86.444 1.00 50.95 655 ASN A CA 1
ATOM 4558 C C . ASN A 1 334 ? 30.366 42.797 87.904 1.00 49.68 655 ASN A C 1
ATOM 4559 O O . ASN A 1 334 ? 30.275 43.760 88.670 1.00 47.25 655 ASN A O 1
ATOM 4587 N N . CYS A 1 336 ? 33.351 42.574 89.074 1.00 47.55 657 CYS A N 1
ATOM 4588 C CA . CYS A 1 336 ? 34.425 43.545 89.250 1.00 45.62 657 CYS A CA 1
ATOM 4589 C C . CYS A 1 336 ? 33.903 44.968 89.195 1.00 45.73 657 CYS A C 1
ATOM 4590 O O . CYS A 1 336 ? 34.340 45.822 89.967 1.00 42.62 657 CYS A O 1
ATOM 4598 N N . LEU A 1 337 ? 33.002 45.251 88.252 1.00 51.61 658 LEU A N 1
ATOM 4599 C CA . LEU A 1 337 ? 32.476 46.602 88.109 1.00 49.75 658 LEU A CA 1
ATOM 4600 C C . LEU A 1 337 ? 31.696 47.021 89.345 1.00 49.03 658 LEU A C 1
ATOM 4601 O O . LEU A 1 337 ? 31.692 48.202 89.701 1.00 50.50 658 LEU A O 1
ATOM 4617 N N . ARG A 1 338 ? 31.047 46.072 90.027 1.00 46.58 659 ARG A N 1
ATOM 4618 C CA . ARG A 1 338 ? 30.255 46.448 91.192 1.00 45.65 659 ARG A CA 1
ATOM 4619 C C . ARG A 1 338 ? 31.146 46.749 92.393 1.00 44.71 659 ARG A C 1
ATOM 4620 O O . ARG A 1 338 ? 30.884 47.697 93.141 1.00 47.40 659 ARG A O 1
ATOM 4641 N N . ALA A 1 339 ? 32.185 45.932 92.603 1.00 45.66 660 ALA A N 1
ATOM 4642 C CA . ALA A 1 339 ? 33.157 46.207 93.656 1.00 43.00 660 ALA A CA 1
ATOM 4643 C C . ALA A 1 339 ? 33.793 47.576 93.481 1.00 43.95 660 ALA A C 1
ATOM 4644 O O . ALA A 1 339 ? 33.976 48.312 94.459 1.00 49.54 660 ALA A O 1
ATOM 4651 N N . LEU A 1 340 ? 34.150 47.930 92.248 1.00 45.16 661 LEU A N 1
ATOM 4652 C CA . LEU A 1 340 ? 34.717 49.236 91.954 1.00 46.84 661 LEU A CA 1
ATOM 4653 C C . LEU A 1 340 ? 33.659 50.316 91.780 1.00 48.28 661 LEU A C 1
ATOM 4654 O O . LEU A 1 340 ? 34.016 51.459 91.477 1.00 48.25 661 LEU A O 1
ATOM 4670 N N . ASP A 1 341 ? 32.375 49.984 91.945 1.00 49.20 662 ASP A N 1
ATOM 4671 C CA . ASP A 1 341 ? 31.298 50.972 91.879 1.00 52.21 662 ASP A CA 1
ATOM 4672 C C . ASP A 1 341 ? 31.358 51.751 90.571 1.00 53.66 662 ASP A C 1
ATOM 4673 O O . ASP A 1 341 ? 31.332 52.987 90.539 1.00 54.70 662 ASP A O 1
ATOM 4682 N N . LEU A 1 342 ? 31.448 51.000 89.480 1.00 56.54 663 LEU A N 1
ATOM 4683 C CA . LEU A 1 342 ? 31.413 51.465 88.103 1.00 52.19 663 LEU A CA 1
ATOM 4684 C C . LEU A 1 342 ? 30.093 51.073 87.452 1.00 49.80 663 LEU A C 1
ATOM 4685 O O . LEU A 1 342 ? 29.401 50.168 87.929 1.00 51.49 663 LEU A O 1
ATOM 4701 N N . PRO A 1 343 ? 29.704 51.741 86.363 1.00 46.39 664 PRO A N 1
ATOM 4702 C CA . PRO A 1 343 ? 28.516 51.305 85.613 1.00 46.20 664 PRO A CA 1
ATOM 4703 C C . PRO A 1 343 ? 28.660 49.879 85.106 1.00 47.88 664 PRO A C 1
ATOM 4704 O O . PRO A 1 343 ? 29.735 49.455 84.681 1.00 50.47 664 PRO A O 1
ATOM 4715 N N . GLU A 1 344 ? 27.552 49.148 85.122 1.00 50.51 665 GLU A N 1
ATOM 4716 C CA . GLU A 1 344 ? 27.547 47.727 84.817 1.00 53.11 665 GLU A CA 1
ATOM 4717 C C . GLU A 1 344 ? 26.996 47.476 83.413 1.00 57.19 665 GLU A C 1
ATOM 4718 O O . GLU A 1 344 ? 26.575 48.388 82.695 1.00 52.36 665 GLU A O 1
ATOM 4730 N N . GLU A 1 345 ? 27.031 46.218 83.012 1.00 59.00 666 GLU A N 1
ATOM 4731 C CA . GLU A 1 345 ? 26.712 45.812 81.662 1.00 59.39 666 GLU A CA 1
ATOM 4732 C C . GLU A 1 345 ? 25.372 45.092 81.615 1.00 61.81 666 GLU A C 1
ATOM 4733 O O . GLU A 1 345 ? 25.043 44.338 82.539 1.00 61.18 666 GLU A O 1
ATOM 4745 N N . PRO A 1 346 ? 24.595 45.283 80.551 1.00 72.20 667 PRO A N 1
ATOM 4746 C CA . PRO A 1 346 ? 23.380 44.480 80.367 1.00 69.84 667 PRO A CA 1
ATOM 4747 C C . PRO A 1 346 ? 23.685 42.991 80.465 1.00 65.34 667 PRO A C 1
ATOM 4748 O O . PRO A 1 346 ? 24.610 42.487 79.826 1.00 67.12 667 PRO A O 1
ATOM 4759 N N . CYS A 1 347 ? 22.876 42.272 81.247 1.00 59.72 668 CYS A N 1
ATOM 4760 C CA . CYS A 1 347 ? 23.103 40.848 81.456 1.00 58.34 668 CYS A CA 1
ATOM 4761 C C . CYS A 1 347 ? 21.799 40.143 81.811 1.00 57.14 668 CYS A C 1
ATOM 4762 O O . CYS A 1 347 ? 20.777 40.773 82.105 1.00 56.97 668 CYS A O 1
ATOM 4770 N N . GLY A 1 348 ? 21.859 38.812 81.800 1.00 57.65 669 GLY A N 1
ATOM 4771 C CA . GLY A 1 348 ? 20.701 37.983 82.070 1.00 58.45 669 GLY A CA 1
ATOM 4772 C C . GLY A 1 348 ? 20.244 38.036 83.518 1.00 59.83 669 GLY A C 1
ATOM 4773 O O . GLY A 1 348 ? 20.754 38.783 84.353 1.00 59.61 669 GLY A O 1
ATOM 4777 N N . ALA A 1 349 ? 19.225 37.221 83.808 1.00 66.95 670 ALA A N 1
ATOM 4778 C CA . ALA A 1 349 ? 18.689 37.153 85.163 1.00 66.35 670 ALA A CA 1
ATOM 4779 C C . ALA A 1 349 ? 19.516 36.228 86.043 1.00 61.88 670 ALA A C 1
ATOM 4780 O O . ALA A 1 349 ? 19.681 36.497 87.237 1.00 65.72 670 ALA A O 1
ATOM 4787 N N . ALA A 1 350 ? 20.030 35.137 85.470 1.00 64.35 671 ALA A N 1
ATOM 4788 C CA . ALA A 1 350 ? 20.861 34.212 86.221 1.00 65.94 671 ALA A CA 1
ATOM 4789 C C . ALA A 1 350 ? 22.196 34.824 86.617 1.00 62.13 671 ALA A C 1
ATOM 4790 O O . ALA A 1 350 ? 22.843 34.313 87.536 1.00 62.29 671 ALA A O 1
ATOM 4797 N N . VAL A 1 351 ? 22.627 35.890 85.949 1.00 57.98 672 VAL A N 1
ATOM 4798 C CA . VAL A 1 351 ? 23.836 36.577 86.374 1.00 56.24 672 VAL A CA 1
ATOM 4799 C C . VAL A 1 351 ? 23.532 37.515 87.535 1.00 58.96 672 VAL A C 1
ATOM 4800 O O . VAL A 1 351 ? 24.211 37.491 88.569 1.00 62.03 672 VAL A O 1
ATOM 4813 N N . GLN A 1 352 ? 22.495 38.341 87.391 1.00 58.01 673 GLN A N 1
ATOM 4814 C CA . GLN A 1 352 ? 22.075 39.192 88.497 1.00 58.17 673 GLN A CA 1
ATOM 4815 C C . GLN A 1 352 ? 21.919 38.389 89.777 1.00 57.51 673 GLN A C 1
ATOM 4816 O O . GLN A 1 352 ? 22.336 38.833 90.850 1.00 54.42 673 GLN A O 1
ATOM 4830 N N . GLN A 1 353 ? 21.269 37.225 89.687 1.00 58.25 674 GLN A N 1
ATOM 4831 C CA . GLN A 1 353 ? 21.159 36.324 90.830 1.00 61.70 674 GLN A CA 1
ATOM 4832 C C . GLN A 1 353 ? 22.538 35.925 91.342 1.00 60.99 674 GLN A C 1
ATOM 4833 O O . GLN A 1 353 ? 22.798 35.940 92.551 1.00 54.12 674 GLN A O 1
ATOM 4847 N N . ALA A 1 354 ? 23.440 35.573 90.423 1.00 60.68 675 ALA A N 1
ATOM 4848 C CA . ALA A 1 354 ? 24.753 35.095 90.823 1.00 58.62 675 ALA A CA 1
ATOM 4849 C C . ALA A 1 354 ? 25.610 36.220 91.399 1.00 53.77 675 ALA A C 1
ATOM 4850 O O . ALA A 1 354 ? 26.456 35.971 92.266 1.00 49.17 675 ALA A O 1
ATOM 4874 N N . LEU A 1 356 ? 24.648 38.214 93.445 1.00 56.23 677 LEU A N 1
ATOM 4875 C CA . LEU A 1 356 ? 24.211 38.340 94.831 1.00 51.20 677 LEU A CA 1
ATOM 4876 C C . LEU A 1 356 ? 24.839 37.270 95.714 1.00 51.50 677 LEU A C 1
ATOM 4877 O O . LEU A 1 356 ? 25.257 37.560 96.839 1.00 53.17 677 LEU A O 1
ATOM 4893 N N . ARG A 1 357 ? 24.909 36.032 95.223 1.00 52.13 678 ARG A N 1
ATOM 4894 C CA . ARG A 1 357 ? 25.600 34.991 95.972 1.00 50.49 678 ARG A CA 1
ATOM 4895 C C . ARG A 1 357 ? 27.093 35.258 96.055 1.00 50.32 678 ARG A C 1
ATOM 4896 O O . ARG A 1 357 ? 27.736 34.915 97.055 1.00 53.95 678 ARG A O 1
ATOM 4917 N N . LEU A 1 358 ? 27.658 35.878 95.029 1.00 51.08 679 LEU A N 1
ATOM 4918 C CA . LEU A 1 358 ? 29.089 36.130 94.934 1.00 51.09 679 LEU A CA 1
ATOM 4919 C C . LEU A 1 358 ? 29.293 37.635 94.871 1.00 52.50 679 LEU A C 1
ATOM 4920 O O . LEU A 1 358 ? 28.841 38.291 93.926 1.00 53.54 679 LEU A O 1
ATOM 4936 N N . GLN A 1 359 ? 29.974 38.178 95.876 1.00 50.79 680 GLN A N 1
ATOM 4937 C CA . GLN A 1 359 ? 30.195 39.615 95.982 1.00 50.72 680 GLN A CA 1
ATOM 4938 C C . GLN A 1 359 ? 31.615 39.831 96.473 1.00 51.68 680 GLN A C 1
ATOM 4939 O O . GLN A 1 359 ? 31.860 39.945 97.680 1.00 49.65 680 GLN A O 1
ATOM 4953 N N . PRO A 1 360 ? 32.583 39.878 95.568 1.00 53.32 681 PRO A N 1
ATOM 4954 C CA . PRO A 1 360 ? 33.955 40.184 95.980 1.00 49.76 681 PRO A CA 1
ATOM 4955 C C . PRO A 1 360 ? 34.076 41.634 96.414 1.00 45.57 681 PRO A C 1
ATOM 4956 O O . PRO A 1 360 ? 33.207 42.472 96.154 1.00 44.86 681 PRO A O 1
ATOM 4967 N N . SER A 1 361 ? 35.159 41.914 97.119 1.00 46.53 682 SER A N 1
ATOM 4968 C CA . SER A 1 361 ? 35.459 43.250 97.601 1.00 49.10 682 SER A CA 1
ATOM 4969 C C . SER A 1 361 ? 36.452 43.910 96.663 1.00 45.65 682 SER A C 1
ATOM 4970 O O . SER A 1 361 ? 37.187 43.235 95.934 1.00 48.54 682 SER A O 1
ATOM 4978 N N . LYS A 1 362 ? 36.450 45.241 96.679 1.00 44.41 683 LYS A N 1
ATOM 4979 C CA . LYS A 1 362 ? 37.342 46.023 95.837 1.00 43.11 683 LYS A CA 1
ATOM 4980 C C . LYS A 1 362 ? 38.724 45.374 95.738 1.00 49.55 683 LYS A C 1
ATOM 4981 O O . LYS A 1 362 ? 39.271 45.243 94.639 1.00 50.57 683 LYS A O 1
ATOM 5000 N N . ASP A 1 363 ? 39.276 44.905 96.858 1.00 48.52 684 ASP A N 1
ATOM 5001 C CA . ASP A 1 363 ? 40.642 44.393 96.834 1.00 46.79 684 ASP A CA 1
ATOM 5002 C C . ASP A 1 363 ? 40.727 42.953 96.339 1.00 46.17 684 ASP A C 1
ATOM 5003 O O . ASP A 1 363 ? 41.701 42.596 95.672 1.00 46.83 684 ASP A O 1
ATOM 5012 N N . GLN A 1 364 ? 39.737 42.113 96.637 1.00 47.76 685 GLN A N 1
ATOM 5013 C CA . GLN A 1 364 ? 39.728 40.801 96.007 1.00 47.83 685 GLN A CA 1
ATOM 5014 C C . GLN A 1 364 ? 39.745 40.898 94.488 1.00 46.03 685 GLN A C 1
ATOM 5015 O O . GLN A 1 364 ? 40.330 40.035 93.840 1.00 44.78 685 GLN A O 1
ATOM 5029 N N . VAL A 1 365 ? 39.123 41.930 93.900 1.00 43.31 686 VAL A N 1
ATOM 5030 C CA . VAL A 1 365 ? 39.165 42.027 92.444 1.00 48.11 686 VAL A CA 1
ATOM 5031 C C . VAL A 1 365 ? 40.436 42.734 91.988 1.00 44.92 686 VAL A C 1
ATOM 5032 O O . VAL A 1 365 ? 40.923 42.451 90.897 1.00 44.67 686 VAL A O 1
ATOM 5045 N N . TYR A 1 366 ? 41.032 43.599 92.821 1.00 46.70 687 TYR A N 1
ATOM 5046 C CA . TYR A 1 366 ? 42.355 44.119 92.529 1.00 45.84 687 TYR A CA 1
ATOM 5047 C C . TYR A 1 366 ? 43.370 42.994 92.491 1.00 46.09 687 TYR A C 1
ATOM 5048 O O . TYR A 1 366 ? 44.119 42.842 91.514 1.00 50.57 687 TYR A O 1
ATOM 5066 N N . ARG A 1 367 ? 43.427 42.189 93.549 1.00 44.04 688 ARG A N 1
ATOM 5067 C CA . AR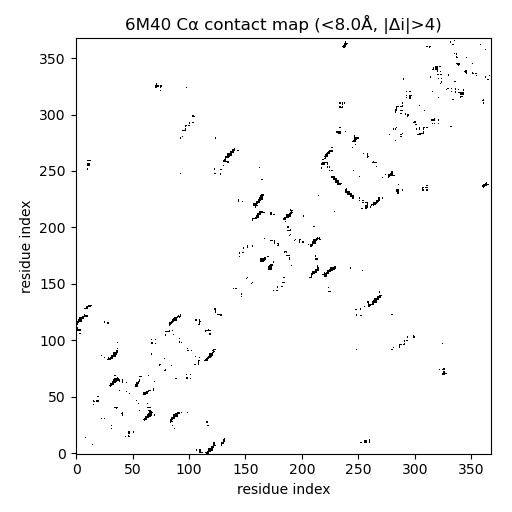G A 1 367 ? 44.430 41.101 93.558 1.00 46.77 688 ARG A CA 1
ATOM 5068 C C . ARG A 1 367 ? 44.286 40.178 92.322 1.00 47.53 688 ARG A C 1
ATOM 5069 O O . ARG A 1 367 ? 45.280 39.658 91.768 1.00 51.97 688 ARG A O 1
ATOM 5090 N N . TRP A 1 368 ? 43.046 39.927 91.918 1.00 47.85 689 TRP A N 1
ATOM 5091 C CA . TRP A 1 368 ? 42.799 39.141 90.725 1.00 49.75 689 TRP A CA 1
ATOM 5092 C C . TRP A 1 368 ? 43.324 39.854 89.487 1.00 53.13 689 TRP A C 1
ATOM 5093 O O . TRP A 1 368 ? 44.003 39.253 88.643 1.00 52.93 689 TRP A O 1
ATOM 5114 N N . LEU A 1 369 ? 42.997 41.134 89.356 1.00 51.95 690 LEU A N 1
ATOM 5115 C CA . LEU A 1 369 ? 43.310 41.882 88.152 1.00 52.62 690 LEU A CA 1
ATOM 5116 C C . LEU A 1 369 ? 44.779 42.258 88.057 1.00 53.56 690 LEU A C 1
ATOM 5117 O O . LEU A 1 369 ? 45.246 42.561 86.952 1.00 53.58 690 LEU A O 1
ATOM 5133 N N . THR A 1 370 ? 45.522 42.211 89.171 1.00 54.37 691 THR A N 1
ATOM 5134 C CA . THR A 1 370 ? 46.897 42.713 89.205 1.00 54.11 691 THR A CA 1
ATOM 5135 C C . THR A 1 370 ? 47.979 41.650 89.375 1.00 55.02 691 THR A C 1
ATOM 5136 O O . THR A 1 370 ? 49.051 41.796 88.787 1.00 61.48 691 THR A O 1
ATOM 5147 N N . GLU A 1 371 ? 47.756 40.586 90.155 1.00 55.43 692 GLU A N 1
ATOM 5148 C CA . GLU A 1 371 ? 48.723 39.478 90.181 1.00 71.62 692 GLU A CA 1
ATOM 5149 C C . GLU A 1 371 ? 48.435 38.443 89.105 1.00 66.79 692 GLU A C 1
ATOM 5150 O O . GLU A 1 371 ? 49.321 37.640 88.794 1.00 71.56 692 GLU A O 1
ATOM 5158 N N . GLN A 1 372 ? 47.210 38.421 88.606 1.00 64.21 693 GLN A N 1
ATOM 5159 C CA . GLN A 1 372 ? 46.813 37.785 87.354 1.00 68.25 693 GLN A CA 1
ATOM 5160 C C . GLN A 1 372 ? 47.398 36.381 87.202 1.00 73.90 693 GLN A C 1
ATOM 5161 O O . GLN A 1 372 ? 48.067 36.051 86.222 1.00 70.90 693 GLN A O 1
ATOM 5175 N N . ASP A 1 373 ? 47.074 35.525 88.185 1.00 77.47 694 ASP A N 1
ATOM 5176 C CA . ASP A 1 373 ? 47.456 34.117 88.131 1.00 73.85 694 ASP A CA 1
ATOM 5177 C C . ASP A 1 373 ? 46.325 33.210 88.601 1.00 69.48 694 ASP A C 1
ATOM 5178 O O . ASP A 1 373 ? 46.585 32.074 89.012 1.00 66.57 694 ASP A O 1
ATOM 5187 N N . THR A 1 374 ? 45.087 33.708 88.573 1.00 69.68 695 THR A N 1
ATOM 5188 C CA . THR A 1 374 ? 43.876 32.929 88.808 1.00 69.30 695 THR A CA 1
ATOM 5189 C C . THR A 1 374 ? 42.947 33.240 87.645 1.00 64.21 695 THR A C 1
ATOM 5190 O O . THR A 1 374 ? 42.577 34.401 87.453 1.00 62.57 695 THR A O 1
ATOM 5201 N N . GLU A 1 375 ? 42.591 32.231 86.852 1.00 64.11 696 GLU A N 1
ATOM 5202 C CA . GLU A 1 375 ? 41.777 32.518 85.675 1.00 68.01 696 GLU A CA 1
ATOM 5203 C C . GLU A 1 375 ? 40.379 32.978 86.071 1.00 65.98 696 GLU A C 1
ATOM 5204 O O . GLU A 1 375 ? 39.827 33.897 85.456 1.00 64.44 696 GLU A O 1
ATOM 5216 N N . THR A 1 376 ? 39.811 32.393 87.122 1.00 65.37 697 THR A N 1
ATOM 5217 C CA . THR A 1 376 ? 38.452 32.699 87.549 1.00 60.90 697 THR A CA 1
ATOM 5218 C C . THR A 1 376 ? 38.470 33.647 88.739 1.00 55.61 697 THR A C 1
ATOM 5219 O O . THR A 1 376 ? 39.223 33.440 89.694 1.00 57.99 697 THR A O 1
ATOM 5230 N N . LEU A 1 377 ? 37.638 34.689 88.675 1.00 52.56 698 LEU A N 1
ATOM 5231 C CA . LEU A 1 377 ? 37.440 35.546 89.836 1.00 51.69 698 LEU A CA 1
ATOM 5232 C C . LEU A 1 377 ? 36.848 34.755 90.992 1.00 54.38 698 LEU A C 1
ATOM 5233 O O . LEU A 1 377 ? 37.167 35.022 92.155 1.00 54.01 698 LEU A O 1
ATOM 5249 N N . THR A 1 378 ? 35.999 33.771 90.691 1.00 53.70 699 THR A N 1
ATOM 5250 C CA . THR A 1 378 ? 35.448 32.934 91.747 1.00 54.79 699 THR A CA 1
ATOM 5251 C C . THR A 1 378 ? 36.558 32.275 92.564 1.00 55.08 699 THR A C 1
ATOM 5252 O O . THR A 1 378 ? 36.482 32.221 93.797 1.00 53.07 699 THR A O 1
ATOM 5263 N N . GLU A 1 379 ? 37.598 31.767 91.902 1.00 57.35 700 GLU A N 1
ATOM 5264 C CA . GLU A 1 379 ? 38.674 31.124 92.648 1.00 58.85 700 GLU A CA 1
ATOM 5265 C C . GLU A 1 379 ? 39.563 32.148 93.346 1.00 56.30 700 GLU A C 1
ATOM 5266 O O . GLU A 1 379 ? 40.140 31.847 94.397 1.00 55.37 700 GLU A O 1
ATOM 5278 N N . ALA A 1 380 ? 39.690 33.351 92.778 1.00 54.38 701 ALA A N 1
ATOM 5279 C CA . ALA A 1 380 ? 40.446 34.400 93.453 1.00 54.16 701 ALA A CA 1
ATOM 5280 C C . ALA A 1 380 ? 39.866 34.705 94.826 1.00 55.92 701 ALA A C 1
ATOM 5281 O O . ALA A 1 380 ? 40.598 35.111 95.738 1.00 56.29 701 ALA A O 1
ATOM 5305 N N . ALA A 1 382 ? 38.626 32.534 96.754 1.00 57.02 703 ALA A N 1
ATOM 5306 C CA . ALA A 1 382 ? 39.066 31.485 97.660 1.00 59.72 703 ALA A CA 1
ATOM 5307 C C . ALA A 1 382 ? 40.466 31.751 98.204 1.00 61.68 703 ALA A C 1
ATOM 5308 O O . ALA A 1 382 ? 40.756 31.380 99.346 1.00 63.37 703 ALA A O 1
ATOM 5315 N N . ILE A 1 383 ? 41.347 32.383 97.425 1.00 60.96 704 ILE A N 1
ATOM 5316 C CA . ILE A 1 383 ? 42.740 32.503 97.835 1.00 60.27 704 ILE A CA 1
ATOM 5317 C C . ILE A 1 383 ? 43.032 33.865 98.456 1.00 59.41 704 ILE A C 1
ATOM 5318 O O . ILE A 1 383 ? 43.934 33.986 99.289 1.00 62.53 704 ILE A O 1
ATOM 5334 N N . TYR A 1 384 ? 42.316 34.904 98.043 1.00 56.80 705 TYR A N 1
ATOM 5335 C CA . TYR A 1 384 ? 42.494 36.229 98.624 1.00 56.59 705 TYR A CA 1
ATOM 5336 C C . TYR A 1 384 ? 41.356 36.506 99.593 1.00 57.83 705 TYR A C 1
ATOM 5337 O O . TYR A 1 384 ? 40.183 36.269 99.274 1.00 57.77 705 TYR A O 1
ATOM 5355 N N . SER A 1 385 ? 41.712 36.981 100.781 1.00 56.89 706 SER A N 1
ATOM 5356 C CA . SER A 1 385 ? 40.729 37.292 101.796 1.00 54.90 706 SER A CA 1
ATOM 5357 C C . SER A 1 385 ? 39.876 38.477 101.349 1.00 55.89 706 SER A C 1
ATOM 5358 O O . SER A 1 385 ? 40.050 39.037 100.261 1.00 53.40 706 SER A O 1
ATOM 5366 N N . ALA A 1 386 ? 38.941 38.873 102.217 1.00 56.39 707 ALA A N 1
ATOM 5367 C CA . ALA A 1 386 ? 38.142 40.059 101.933 1.00 55.53 707 ALA A CA 1
ATOM 5368 C C . ALA A 1 386 ? 38.980 41.334 101.942 1.00 55.48 707 ALA A C 1
ATOM 5369 O O . ALA A 1 386 ? 38.580 42.341 101.345 1.00 54.96 707 ALA A O 1
ATOM 5376 N N . GLU A 1 387 ? 40.121 41.322 102.618 1.00 55.66 708 GLU A N 1
ATOM 5377 C CA . GLU A 1 387 ? 40.992 42.482 102.702 1.00 57.13 708 GLU A CA 1
ATOM 5378 C C . GLU A 1 387 ? 42.136 42.424 101.693 1.00 57.16 708 GLU A C 1
ATOM 5379 O O . GLU A 1 387 ? 42.989 43.321 101.678 1.00 57.42 708 GLU A O 1
ATOM 5391 N N . GLY A 1 388 ? 42.166 41.396 100.850 1.00 54.63 709 GLY A N 1
ATOM 5392 C CA . GLY A 1 388 ? 43.123 41.310 99.773 1.00 54.15 709 GLY A CA 1
ATOM 5393 C C . GLY A 1 388 ? 44.376 40.542 100.102 1.00 56.79 709 GLY A C 1
ATOM 5394 O O . GLY A 1 388 ? 45.231 40.367 99.219 1.00 57.83 709 GLY A O 1
ATOM 5398 N N . GLY A 1 389 ? 44.526 40.080 101.339 1.00 54.62 710 GLY A N 1
ATOM 5399 C CA . GLY A 1 389 ? 45.699 39.332 101.708 1.00 53.32 710 GLY A CA 1
ATOM 5400 C C . GLY A 1 389 ? 45.565 37.850 101.418 1.00 53.64 710 GLY A C 1
ATOM 5401 O O . GLY A 1 389 ? 44.467 37.300 101.337 1.00 52.43 710 GLY A O 1
ATOM 5405 N N . ARG A 1 390 ? 46.719 37.211 101.253 1.00 59.83 711 ARG A N 1
ATOM 5406 C CA . ARG A 1 390 ? 46.751 35.778 101.000 1.00 63.39 711 ARG A CA 1
ATOM 5407 C C . ARG A 1 390 ? 46.208 35.002 102.193 1.00 64.12 711 ARG A C 1
ATOM 5408 O O . ARG A 1 390 ? 46.492 35.323 103.352 1.00 59.99 711 ARG A O 1
ATOM 5429 N N . ARG A 1 391 ? 45.429 33.969 101.899 1.00 62.54 712 ARG A N 1
ATOM 5430 C CA . ARG A 1 391 ? 44.817 33.114 102.901 1.00 65.19 712 ARG A CA 1
ATOM 5431 C C . ARG A 1 391 ? 45.660 31.867 103.121 1.00 67.38 712 ARG A C 1
ATOM 5432 O O . ARG A 1 391 ? 46.357 31.397 102.219 1.00 67.09 712 ARG A O 1
ATOM 5453 N N . SER A 1 392 ? 45.571 31.325 104.330 1.00 75.28 713 SER A N 1
ATOM 5454 C CA . SER A 1 392 ? 46.259 30.090 104.655 1.00 79.35 713 SER A CA 1
ATOM 5455 C C . SER A 1 392 ? 45.832 28.976 103.700 1.00 79.15 713 SER A C 1
ATOM 5456 O O . SER A 1 392 ? 44.896 29.116 102.903 1.00 79.03 713 SER A O 1
ATOM 5464 N N . ARG A 1 393 ? 46.546 27.850 103.782 1.00 82.39 714 ARG A N 1
ATOM 5465 C CA . ARG A 1 393 ? 46.173 26.693 102.974 1.00 88.06 714 ARG A CA 1
ATOM 5466 C C . ARG A 1 393 ? 44.845 26.110 103.447 1.00 87.10 714 ARG A C 1
ATOM 5467 O O . ARG A 1 393 ? 43.987 25.751 102.630 1.00 86.28 714 ARG A O 1
ATOM 5488 N N . GLU A 1 394 ? 44.656 26.024 104.766 1.00 89.78 715 GLU A N 1
ATOM 5489 C CA . GLU A 1 394 ? 43.425 25.465 105.308 1.00 91.28 715 GLU A CA 1
ATOM 5490 C C . GLU A 1 394 ? 42.260 26.435 105.170 1.00 84.31 715 GLU A C 1
ATOM 5491 O O . GLU A 1 394 ? 41.106 26.004 105.069 1.00 86.34 715 GLU A O 1
ATOM 5503 N N . GLN A 1 395 ? 42.530 27.741 105.189 1.00 78.53 716 GLN A N 1
ATOM 5504 C CA . GLN A 1 395 ? 41.477 28.708 104.894 1.00 77.96 716 GLN A CA 1
ATOM 5505 C C . GLN A 1 395 ? 41.084 28.655 103.420 1.00 78.33 716 GLN A C 1
ATOM 5506 O O . GLN A 1 395 ? 39.893 28.651 103.087 1.00 75.70 716 GLN A O 1
ATOM 5520 N N . GLU A 1 396 ? 42.073 28.589 102.524 1.00 80.95 717 GLU A N 1
ATOM 5521 C CA . GLU A 1 396 ? 41.777 28.467 101.100 1.00 83.24 717 GLU A CA 1
ATOM 5522 C C . GLU A 1 396 ? 40.882 27.266 100.826 1.00 81.60 717 GLU A C 1
ATOM 5523 O O . GLU A 1 396 ? 39.973 27.341 99.991 1.00 83.88 717 GLU A O 1
ATOM 5535 N N . ARG A 1 397 ? 41.126 26.148 101.514 1.00 82.35 718 ARG A N 1
ATOM 5536 C CA . ARG A 1 397 ? 40.370 24.929 101.246 1.00 82.63 718 ARG A CA 1
ATOM 5537 C C . ARG A 1 397 ? 38.995 24.963 101.896 1.00 81.52 718 ARG A C 1
ATOM 5538 O O . ARG A 1 397 ? 38.037 24.420 101.336 1.00 83.12 718 ARG A O 1
ATOM 5559 N N . ALA A 1 398 ? 38.874 25.590 103.067 1.00 78.82 719 ALA A N 1
ATOM 5560 C CA . ALA A 1 398 ? 37.559 25.743 103.676 1.00 77.94 719 ALA A CA 1
ATOM 5561 C C . ALA A 1 398 ? 36.649 26.589 102.797 1.00 76.09 719 ALA A C 1
ATOM 5562 O O . ALA A 1 398 ? 35.467 26.270 102.628 1.00 75.93 719 ALA A O 1
ATOM 5569 N N . ILE A 1 399 ? 37.190 27.661 102.210 1.00 74.34 720 ILE A N 1
ATOM 5570 C CA . ILE A 1 399 ? 36.359 28.627 101.502 1.00 72.08 720 ILE A CA 1
ATOM 5571 C C . ILE A 1 399 ? 35.878 28.065 100.172 1.00 71.40 720 ILE A C 1
ATOM 5572 O O . ILE A 1 399 ? 34.741 28.312 99.760 1.00 69.41 720 ILE A O 1
ATOM 5588 N N . ARG A 1 400 ? 36.732 27.337 99.459 1.00 71.66 721 ARG A N 1
ATOM 5589 C CA . ARG A 1 400 ? 36.297 26.830 98.167 1.00 75.45 721 ARG A CA 1
ATOM 5590 C C . ARG A 1 400 ? 35.286 25.706 98.324 1.00 75.19 721 ARG A C 1
ATOM 5591 O O . ARG A 1 400 ? 34.448 25.501 97.440 1.00 76.80 721 ARG A O 1
ATOM 5612 N N . ASN A 1 401 ? 35.337 24.973 99.435 1.00 74.32 722 ASN A N 1
ATOM 5613 C CA . ASN A 1 401 ? 34.319 23.960 99.685 1.00 76.39 722 ASN A CA 1
ATOM 5614 C C . ASN A 1 401 ? 33.005 24.610 100.097 1.00 75.89 722 ASN A C 1
ATOM 5615 O O . ASN A 1 401 ? 31.927 24.188 99.660 1.00 76.84 722 ASN A O 1
ATOM 5626 N N . ARG A 1 402 ? 33.077 25.645 100.934 1.00 74.68 723 ARG A N 1
ATOM 5627 C CA . ARG A 1 402 ? 31.875 26.400 101.267 1.00 71.82 723 ARG A CA 1
ATOM 5628 C C . ARG A 1 402 ? 31.240 27.001 100.023 1.00 69.56 723 ARG A C 1
ATOM 5629 O O . ARG A 1 402 ? 30.013 27.018 99.890 1.00 71.28 723 ARG A O 1
ATOM 5667 N N . ARG A 1 404 ? 31.236 25.930 97.025 1.00 73.12 725 ARG A N 1
ATOM 5668 C CA . ARG A 1 404 ? 30.563 24.925 96.210 1.00 77.77 725 ARG A CA 1
ATOM 5669 C C . ARG A 1 404 ? 29.176 24.596 96.746 1.00 76.96 725 ARG A C 1
ATOM 5670 O O . ARG A 1 404 ? 28.363 24.022 96.012 1.00 78.35 725 ARG A O 1
ATOM 5691 N N . SER A 1 405 ? 28.886 24.959 97.999 1.00 72.47 726 SER A N 1
ATOM 5692 C CA . SER A 1 405 ? 27.538 24.787 98.522 1.00 73.64 726 SER A CA 1
ATOM 5693 C C . SER A 1 405 ? 26.517 25.585 97.721 1.00 68.40 726 SER A C 1
ATOM 5694 O O . SER A 1 405 ? 25.338 25.218 97.700 1.00 71.04 726 SER A O 1
ATOM 5702 N N . TYR A 1 406 ? 26.928 26.689 97.089 1.00 64.62 727 TYR A N 1
ATOM 5703 C CA . TYR A 1 406 ? 25.957 27.517 96.377 1.00 64.39 727 TYR A CA 1
ATOM 5704 C C . TYR A 1 406 ? 26.365 27.857 94.949 1.00 66.52 727 TYR A C 1
ATOM 5705 O O . TYR A 1 406 ? 25.498 27.924 94.077 1.00 67.30 727 TYR A O 1
ATOM 5723 N N . PHE A 1 407 ? 27.648 28.088 94.679 1.00 64.55 728 PHE A N 1
ATOM 5724 C CA . PHE A 1 407 ? 28.103 28.364 93.319 1.00 62.03 728 PHE A CA 1
ATOM 5725 C C . PHE A 1 407 ? 29.130 27.323 92.910 1.00 62.66 728 PHE A C 1
ATOM 5726 O O . PHE A 1 407 ? 30.249 27.306 93.434 1.00 66.75 728 PHE A O 1
ATOM 5743 N N . ASN A 1 408 ? 28.755 26.480 91.956 1.00 62.10 729 ASN A N 1
ATOM 5744 C CA . ASN A 1 408 ? 29.618 25.417 91.459 1.00 62.26 729 ASN A CA 1
ATOM 5745 C C . ASN A 1 408 ? 30.181 25.871 90.116 1.00 62.39 729 ASN A C 1
ATOM 5746 O O . ASN A 1 408 ? 29.579 25.659 89.066 1.00 61.93 729 ASN A O 1
ATOM 5757 N N . ASP A 1 409 ? 31.351 26.503 90.159 1.00 60.23 730 ASP A N 1
ATOM 5758 C CA . ASP A 1 409 ? 32.029 26.906 88.938 1.00 59.65 730 ASP A CA 1
ATOM 5759 C C . ASP A 1 409 ? 32.582 25.668 88.251 1.00 65.17 730 ASP A C 1
ATOM 5760 O O . ASP A 1 409 ? 33.438 24.969 88.805 1.00 67.73 730 ASP A O 1
ATOM 5769 N N . ALA A 1 410 ? 32.093 25.392 87.044 1.00 66.21 731 ALA A N 1
ATOM 5770 C CA . ALA A 1 410 ? 32.541 24.226 86.288 1.00 67.17 731 ALA A CA 1
ATOM 5771 C C . ALA A 1 410 ? 33.835 24.477 85.543 1.00 75.76 731 ALA A C 1
ATOM 5772 O O . ALA A 1 410 ? 34.295 23.599 84.786 1.00 83.09 731 ALA A O 1
ATOM 5779 N N . ARG A 1 411 ? 34.428 25.647 85.759 1.00 70.72 732 ARG A N 1
ATOM 5780 C CA . ARG A 1 411 ? 35.760 25.971 85.228 1.00 69.63 732 ARG A CA 1
ATOM 5781 C C . ARG A 1 411 ? 36.894 25.610 86.189 1.00 74.62 732 ARG A C 1
ATOM 5782 O O . ARG A 1 411 ? 38.086 25.723 85.805 1.00 76.06 732 ARG A O 1
ATOM 5803 N N . TRP A 1 412 ? 36.522 25.121 87.383 1.00 74.70 733 TRP A N 1
ATOM 5804 C CA . TRP A 1 412 ? 37.495 24.582 88.330 1.00 75.96 733 TRP A CA 1
ATOM 5805 C C . TRP A 1 412 ? 37.926 23.145 87.982 1.00 85.93 733 TRP A C 1
ATOM 5806 O O . TRP A 1 412 ? 38.668 22.481 88.752 1.00 87.68 733 TRP A O 1
ATOM 5827 N N . GLU A 1 413 ? 37.455 22.638 86.836 1.00 89.18 734 GLU A N 1
ATOM 5828 C CA . GLU A 1 413 ? 37.870 21.353 86.282 1.00 93.08 734 GLU A CA 1
ATOM 5829 C C . GLU A 1 413 ? 38.581 21.540 84.948 1.00 97.03 734 GLU A C 1
ATOM 5830 O O . GLU A 1 413 ? 39.771 21.219 84.828 1.00 103.55 734 GLU A O 1
ATOM 5842 N N . ARG A 1 414 ? 37.888 22.079 83.951 1.00 93.72 735 ARG A N 1
ATOM 5843 C CA . ARG A 1 414 ? 38.432 22.269 82.616 1.00 94.08 735 ARG A CA 1
ATOM 5844 C C . ARG A 1 414 ? 38.076 23.654 82.086 1.00 89.50 735 ARG A C 1
ATOM 5845 O O . ARG A 1 414 ? 38.773 24.632 82.372 1.00 85.09 735 ARG A O 1
#

Foldseek 3Di:
DLEEAEDQDAFQAVVLVVPLVVQVVQVFAQAEEEAAADVVVLVCVVSNVPPPFEDEEPVGHYYGYYLQVVLLVCLPPVVLVDQRYEYEYEACLDLALSSLLSVQSNNDSSNDPPHRYYYYHHQAVHHGHDEPADEAEDADAPDQLVVVLVCCVVPPAWEEEEEFAACDDPRHLVNQVVNVVRHQAHEQEDEPVCPVPRVVVSPDDDRRHYYYYYCPPLEIAEYEYAQKHFFWFQDQQAIDTDIDRHALRSVSSSSSRYRNPDYHYYYYHPPHCNVPGHHRDDQTTVSLLQSCLCVLVVTDHDHHDPSSVSVVVDDAHVQLVSLCSHVVPDRDSVLSCQADSVNDGDDPVSSVVVVVCSPRHDHPVVVD

Radius of gyration: 21.84 Å; Cα contacts (8 Å, |Δi|>4): 721; chains: 1; bounding box: 43×57×62 Å

Nearest PDB structures (foldseek):
  6m40-assembly1_A  TM=1.002E+00  e=7.099E-70  Alongshan virus
  7blv-assembly1_A  TM=7.634E-01  e=2.837E-16  Tick-borne encephalitis virus
  2bmf-assembly1_A  TM=7.549E-01  e=6.532E-13  dengue virus type 2
  8gzq-assembly1_B  TM=6.932E-01  e=5.853E-14  Dengue virus
  5ffm-assembly1_A  TM=6.685E-01  e=1.426E-10  Yellow fever virus 17D

B-factor: mean 86.1, std 23.93, range [30.0, 187.33]